Protein AF-A0A7S1R4B2-F1 (afdb_monomer)

InterPro domains:
  IPR011547 SLC26A/SulP transporter domain [PF00916] (1-279)
  IPR052706 Membrane-associated Transporter-like [PTHR43310] (1-296)

Organism: Alexandrium catenella (NCBI:txid2925)

Sequence (296 aa):
QLVMGAFRWSRFITMVPHPVMLGFVNGLAIVMIKAQMRQYRQNGDGAWVEQADIIGMTVTALFAMLAAVVWSRIPHASKFLPAPLASVVLTAVFAIVFERCGLKRRTLEDVAGAATFAGGRSTLPSWNFPPANVQWGDAHKLFKVLSISVRFAIVGILESLMTQSLIDQITGTQGSGRRECFGQGVGNILSSFFGLQGGCALIAQSLMNVGSGGRTRLSGVVMALTLGACVVVLSPVMSQIPVAALVGLITLIALNTFAWGSLELLLKVDLIDAVVVVLVTVVTVWKDLAIAVLTG

Solvent-accessible surface area (backbone atoms only — not comparable to full-atom values): 15384 Å² total; per-residue (Å²): 68,48,66,44,20,73,72,46,49,54,67,61,60,78,65,63,53,68,42,40,51,54,8,44,43,35,11,50,20,52,44,50,40,57,56,44,58,26,71,53,20,42,93,49,78,52,59,70,48,58,70,69,51,49,51,34,36,48,55,41,11,52,48,9,33,48,42,24,55,56,39,57,68,37,83,68,59,30,74,79,43,50,27,71,61,49,12,44,53,54,32,32,53,48,50,62,66,40,37,83,75,70,34,69,77,56,29,39,30,80,75,66,36,62,71,63,27,66,18,50,77,71,48,53,78,52,86,33,70,80,54,84,89,56,66,87,86,40,65,68,60,51,50,52,49,51,56,50,51,53,37,51,37,52,47,32,44,48,44,30,49,53,33,47,53,53,50,20,64,76,69,75,50,84,80,57,50,41,58,49,26,37,52,46,30,52,52,32,54,59,30,41,40,36,67,41,81,68,72,57,57,52,54,70,60,52,50,50,42,44,71,73,66,45,83,54,74,62,48,60,52,51,49,53,53,51,51,50,51,46,50,29,69,43,17,60,64,54,27,62,35,35,46,32,26,53,41,16,43,50,40,46,49,21,62,70,52,31,56,68,66,52,66,63,42,48,78,74,52,58,68,66,50,35,48,36,21,53,50,14,20,51,37,23,61,71,74,34,63,44,56,17,66,74,73,84

Radius of gyration: 20.89 Å; Cα contacts (8 Å, |Δi|>4): 344; chains: 1; bounding box: 50×56×56 Å

Secondary structure (DSSP, 8-state):
-HHHHHTTTHHHHTT--HHHHHHHHHHHHHHHHHHHHGGGBTTTTSSBPPHHHHHHHHHHHHHHHHHHHHHHT-TTHHHHS-HHHHHHHHHHHHHHHHHTTT----BHHHHH-GGGG--GGGGSPPP-SS-TTS-TT-HHHHHHHHHHHHHHHHHHHHHHHHHHHHHHHHHT----HHHHHHHHHHHHHHHHHTTPPP----HHHHHHHHHTT--STHHHHHHHHHHHHHHHHHHHHHTT-BHHHHHHHHHHHHHHHS-THHHHHTTTS-HHHHHHHHHHHHHHHHT-HHHHHHH-

Foldseek 3Di:
DLVCLVVVVLVVLVVQDPLLVLLLLQLVLVQLLVQLVLVQADVSPHHGDDPLQVVLLQVLLVQLLVQLVVQCPPVPSCVVPPSLRRSQVVSLVVQVVCVVVVSDFDFLCNVVNPQCLVFAPSVDQDFQPPPPPDPPVDPVVVVVVVVVVVLVLQVQLSQQSVLQVVLCVVVVHDDRSSVQSVVQVVQQVVCVRRPHHRHHDDNVVSCVCVVVVNDDPVSVVCVVVVVVVCCRHCSNVRRSGGSSSVSSSSNSVSVVSNPPVVVVVLVVDDVVSNCLSNQLSVCCNPPNSSVSSVVD

Structure (mmCIF, N/CA/C/O backbone):
data_AF-A0A7S1R4B2-F1
#
_entry.id   AF-A0A7S1R4B2-F1
#
loop_
_atom_site.group_PDB
_atom_site.id
_atom_site.type_symbol
_atom_site.label_atom_id
_atom_site.label_alt_id
_atom_site.label_comp_id
_atom_site.label_asym_id
_atom_site.label_entity_id
_atom_site.label_seq_id
_atom_site.pdbx_PDB_ins_code
_atom_site.Cartn_x
_atom_site.Cartn_y
_atom_site.Cartn_z
_atom_site.occupancy
_atom_site.B_iso_or_equiv
_atom_site.auth_seq_id
_atom_site.auth_comp_id
_atom_site.auth_asym_id
_atom_site.auth_atom_id
_atom_site.pdbx_PDB_model_num
ATOM 1 N N . GLN A 1 1 ? -15.403 -11.397 5.550 1.00 91.56 1 GLN A N 1
ATOM 2 C CA . GLN A 1 1 ? -15.823 -9.992 5.754 1.00 91.56 1 GLN A CA 1
ATOM 3 C C . GLN A 1 1 ? -17.335 -9.851 5.925 1.00 91.56 1 GLN A C 1
ATOM 5 O O . GLN A 1 1 ? -17.748 -9.505 7.022 1.00 91.56 1 GLN A O 1
ATOM 10 N N . LEU A 1 2 ? -18.168 -10.208 4.934 1.00 93.69 2 LEU A N 1
ATOM 11 C CA . LEU A 1 2 ? -19.642 -10.163 5.068 1.00 93.69 2 LEU A CA 1
ATOM 12 C C . LEU A 1 2 ? -20.164 -10.930 6.292 1.00 93.69 2 LEU A C 1
ATOM 14 O O . LEU A 1 2 ? -20.930 -10.392 7.084 1.00 93.69 2 LEU A O 1
ATOM 18 N N . VAL A 1 3 ? -19.681 -12.161 6.481 1.00 92.19 3 VAL A N 1
ATOM 19 C CA . VAL A 1 3 ? -20.018 -13.012 7.633 1.00 92.19 3 VAL A CA 1
ATOM 20 C C . VAL A 1 3 ? -19.658 -12.324 8.956 1.00 92.19 3 VAL A C 1
ATOM 22 O O . VAL A 1 3 ? -20.493 -12.207 9.845 1.00 92.19 3 VAL A O 1
ATOM 25 N N . MET A 1 4 ? -18.446 -11.773 9.062 1.00 88.25 4 MET A N 1
ATOM 26 C CA . MET A 1 4 ? -17.989 -11.030 10.248 1.00 88.25 4 MET A CA 1
ATOM 27 C C . MET A 1 4 ? -18.856 -9.783 10.503 1.00 88.25 4 MET A C 1
ATOM 29 O O . MET A 1 4 ? -19.204 -9.488 11.645 1.00 88.25 4 MET A O 1
ATOM 33 N N . GLY A 1 5 ? -19.278 -9.087 9.442 1.00 88.56 5 GLY A N 1
ATOM 34 C CA . GLY A 1 5 ? -20.249 -7.996 9.527 1.00 88.56 5 GLY A CA 1
ATOM 35 C C . GLY A 1 5 ? -21.612 -8.462 10.047 1.00 88.56 5 GLY A C 1
ATOM 36 O O . GLY A 1 5 ? -22.180 -7.831 10.939 1.00 88.56 5 GLY A O 1
ATOM 37 N N . ALA A 1 6 ? -22.127 -9.588 9.547 1.00 90.44 6 ALA A N 1
ATOM 38 C CA . ALA A 1 6 ? -23.396 -10.167 9.989 1.00 90.44 6 ALA A CA 1
ATOM 39 C C . ALA A 1 6 ? -23.375 -10.519 11.487 1.00 90.44 6 ALA A C 1
ATOM 41 O O . ALA A 1 6 ? -24.290 -10.132 12.216 1.00 90.44 6 ALA A O 1
ATOM 42 N N . PHE A 1 7 ? -22.284 -11.127 11.963 1.00 89.19 7 PHE A N 1
ATOM 43 C CA . PHE A 1 7 ? -22.068 -11.461 13.377 1.00 89.19 7 PHE A CA 1
ATOM 44 C C . PHE A 1 7 ? -21.649 -10.275 14.260 1.00 89.19 7 PHE A C 1
ATOM 46 O O . PHE A 1 7 ? -21.424 -10.448 15.454 1.00 89.19 7 PHE A O 1
ATOM 53 N N . ARG A 1 8 ? -21.567 -9.054 13.711 1.00 84.50 8 ARG A N 1
ATOM 54 C CA . ARG A 1 8 ? -21.164 -7.835 14.440 1.00 84.50 8 ARG A CA 1
ATOM 55 C C . ARG A 1 8 ? -19.787 -7.955 15.106 1.00 84.50 8 ARG A C 1
ATOM 57 O O . ARG A 1 8 ? -19.556 -7.367 16.163 1.00 84.50 8 ARG A O 1
ATOM 64 N N . TRP A 1 9 ? -18.853 -8.648 14.453 1.00 80.94 9 TRP A N 1
ATOM 65 C CA . TRP A 1 9 ? -17.478 -8.792 14.943 1.00 80.94 9 TRP A CA 1
ATOM 66 C C . TRP A 1 9 ? -16.725 -7.466 15.085 1.00 80.94 9 TRP A C 1
ATOM 68 O O . TRP A 1 9 ? -15.743 -7.393 15.817 1.00 80.94 9 TRP A O 1
ATOM 78 N N . SER A 1 10 ? -17.229 -6.390 14.474 1.00 75.69 10 SER A N 1
ATOM 79 C CA . SER A 1 10 ? -16.668 -5.046 14.615 1.00 75.69 10 SER A CA 1
ATOM 80 C C . SER A 1 10 ? -16.577 -4.546 16.063 1.00 75.69 10 SER A C 1
ATOM 82 O O . SER A 1 10 ? -15.810 -3.631 16.326 1.00 75.69 10 SER A O 1
ATOM 84 N N . ARG A 1 11 ? -17.345 -5.122 17.003 1.00 73.69 11 ARG A N 1
ATOM 85 C CA . ARG A 1 11 ? -17.290 -4.773 18.436 1.00 73.69 11 ARG A CA 1
ATOM 86 C C . ARG A 1 11 ? -16.071 -5.333 19.172 1.00 73.69 11 ARG A C 1
ATOM 88 O O . ARG A 1 11 ? -15.690 -4.781 20.194 1.00 73.69 11 ARG A O 1
ATOM 95 N N . PHE A 1 12 ? -15.486 -6.428 18.691 1.00 70.62 12 PHE A N 1
ATOM 96 C CA . PHE A 1 12 ? -14.312 -7.035 19.332 1.00 70.62 12 PHE A CA 1
ATOM 97 C C . PHE A 1 12 ? -13.022 -6.329 18.918 1.00 70.62 12 PHE A C 1
ATOM 99 O O . PHE A 1 12 ? -12.070 -6.256 19.679 1.00 70.62 12 PHE A O 1
ATOM 106 N N . ILE A 1 13 ? -13.014 -5.739 17.726 1.00 66.50 13 ILE A N 1
ATOM 107 C CA . ILE A 1 13 ? -11.846 -5.053 17.171 1.00 66.50 13 ILE A CA 1
ATOM 108 C C . ILE A 1 13 ? -11.555 -3.731 17.892 1.00 66.50 13 ILE A C 1
ATOM 110 O O . ILE A 1 13 ? -10.403 -3.335 18.016 1.00 66.50 13 ILE A O 1
ATOM 114 N N . THR A 1 14 ? -12.571 -3.080 18.460 1.00 64.44 14 THR A N 1
ATOM 115 C CA . THR A 1 14 ? -12.367 -1.910 19.327 1.00 64.44 14 THR A CA 1
ATOM 116 C C . THR A 1 14 ? -11.695 -2.250 20.662 1.00 64.44 14 THR A C 1
ATOM 118 O O . THR A 1 14 ? -11.399 -1.337 21.422 1.00 64.44 14 THR A O 1
ATOM 121 N N . MET A 1 15 ? -11.467 -3.535 20.966 1.00 72.38 15 MET A N 1
ATOM 122 C CA . MET A 1 15 ? -10.796 -3.992 22.189 1.00 72.38 15 MET A CA 1
ATOM 123 C C . MET A 1 15 ? -9.300 -4.274 21.988 1.00 72.38 15 MET A C 1
ATOM 125 O O . MET A 1 15 ? -8.654 -4.709 22.935 1.00 72.38 15 MET A O 1
ATOM 129 N N . VAL A 1 16 ? -8.742 -4.058 20.787 1.00 81.75 16 VAL A N 1
ATOM 130 C CA . VAL A 1 16 ? -7.314 -4.313 20.539 1.00 81.75 16 VAL A CA 1
ATOM 131 C C . VAL A 1 16 ? -6.467 -3.327 21.358 1.00 81.75 16 VAL A C 1
ATOM 133 O O . VAL A 1 16 ? -6.608 -2.113 21.169 1.00 81.75 16 VAL A O 1
ATOM 136 N N . PRO A 1 17 ? -5.591 -3.810 22.260 1.00 86.88 17 PRO A N 1
ATOM 137 C CA . PRO A 1 17 ? -4.770 -2.942 23.092 1.00 86.88 17 PRO A CA 1
ATOM 138 C C . PRO A 1 17 ? -3.825 -2.067 22.264 1.00 86.88 17 PRO A C 1
ATOM 140 O O . PRO A 1 17 ? -3.272 -2.491 21.247 1.00 86.88 17 PRO A O 1
ATOM 143 N N . HIS A 1 18 ? -3.564 -0.850 22.742 1.00 86.56 18 HIS A N 1
ATOM 144 C CA . HIS A 1 18 ? -2.617 0.065 22.100 1.00 86.56 18 HIS A CA 1
ATOM 145 C C . HIS A 1 18 ? -1.199 -0.531 21.912 1.00 86.56 18 HIS A C 1
ATOM 147 O O . HIS A 1 18 ? -0.633 -0.345 20.832 1.00 86.56 18 HIS A O 1
ATOM 153 N N . PRO A 1 19 ? -0.630 -1.303 22.867 1.00 90.00 19 PRO A N 1
ATOM 154 C CA . PRO A 1 19 ? 0.648 -1.998 22.668 1.00 90.00 19 PRO A CA 1
ATOM 155 C C . PRO A 1 19 ? 0.656 -2.947 21.458 1.00 90.00 19 PRO A C 1
ATOM 157 O O . PRO A 1 19 ? 1.605 -2.944 20.672 1.00 90.00 19 PRO A O 1
ATOM 160 N N . VAL A 1 20 ? -0.427 -3.705 21.250 1.00 89.75 20 VAL A N 1
ATOM 161 C CA . VAL A 1 20 ? -0.576 -4.598 20.087 1.00 89.75 20 VAL A CA 1
ATOM 162 C C . VAL A 1 20 ? -0.577 -3.783 18.800 1.00 89.75 20 VAL A C 1
ATOM 164 O O . VAL A 1 20 ? 0.094 -4.147 17.833 1.00 89.75 20 VAL A O 1
ATOM 167 N N . M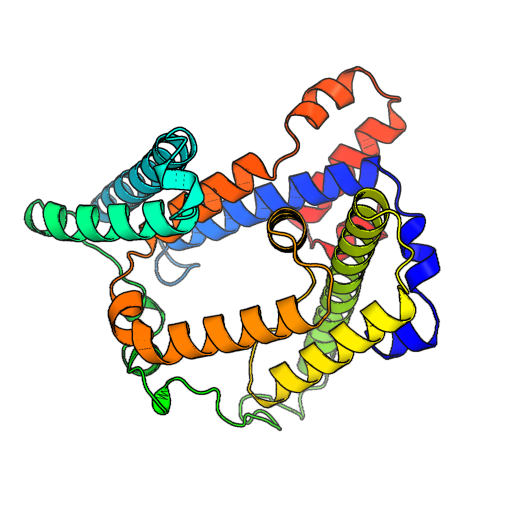ET A 1 21 ? -1.255 -2.633 18.800 1.00 87.25 21 MET A N 1
ATOM 168 C CA . MET A 1 21 ? -1.291 -1.765 17.628 1.00 87.25 21 MET A CA 1
ATOM 169 C C . MET A 1 21 ? 0.072 -1.184 17.262 1.00 87.25 21 MET A C 1
ATOM 171 O O . MET A 1 21 ? 0.435 -1.172 16.086 1.00 87.25 21 MET A O 1
ATOM 175 N N . LEU A 1 22 ? 0.847 -0.741 18.254 1.00 89.94 22 LEU A N 1
ATOM 176 C CA . LEU A 1 22 ? 2.207 -0.250 18.029 1.00 89.94 22 LEU A CA 1
ATOM 177 C C . LEU A 1 22 ? 3.110 -1.345 17.450 1.00 89.94 22 LEU A C 1
ATOM 179 O O . LEU A 1 22 ? 3.813 -1.108 16.466 1.00 89.94 22 LEU A O 1
ATOM 183 N N . GLY A 1 23 ? 3.059 -2.553 18.020 1.00 91.62 23 GLY A N 1
ATOM 184 C CA . GLY A 1 23 ? 3.827 -3.690 17.514 1.00 91.62 23 GLY A CA 1
ATOM 185 C C . GLY A 1 23 ? 3.432 -4.083 16.086 1.00 91.62 23 GLY A C 1
ATOM 186 O O . GLY A 1 23 ? 4.296 -4.347 15.249 1.00 91.62 23 GLY A O 1
ATOM 187 N N . PHE A 1 24 ? 2.133 -4.052 15.778 1.00 89.12 24 PHE A N 1
ATOM 188 C CA . PHE A 1 24 ? 1.591 -4.318 14.445 1.00 89.12 24 PHE A CA 1
ATOM 189 C C . PHE A 1 24 ? 2.116 -3.326 13.401 1.00 89.12 24 PHE A C 1
ATOM 191 O O . PHE A 1 24 ? 2.636 -3.742 12.366 1.00 89.12 24 PHE A O 1
ATOM 198 N N . VAL A 1 25 ? 2.026 -2.020 13.674 1.00 89.56 25 VAL A N 1
ATOM 199 C CA . VAL A 1 25 ? 2.458 -0.971 12.734 1.00 89.56 25 VAL A CA 1
ATOM 200 C C . VAL A 1 25 ? 3.972 -1.039 12.494 1.00 89.56 25 VAL A C 1
ATOM 202 O O . VAL A 1 25 ? 4.422 -0.957 11.349 1.00 89.56 25 VAL A O 1
ATOM 205 N N . ASN A 1 26 ? 4.761 -1.271 13.547 1.00 93.81 26 ASN A N 1
ATOM 206 C CA . ASN A 1 26 ? 6.210 -1.454 13.433 1.00 93.81 26 ASN A CA 1
ATOM 207 C C . ASN A 1 26 ? 6.574 -2.702 12.624 1.00 93.81 26 ASN A C 1
ATOM 209 O O . ASN A 1 26 ? 7.425 -2.645 11.734 1.00 93.81 26 ASN A O 1
ATOM 213 N N . GLY A 1 27 ? 5.909 -3.827 12.897 1.00 93.25 27 GLY A N 1
ATOM 214 C CA . GLY A 1 27 ? 6.090 -5.061 12.143 1.00 93.25 27 GLY A CA 1
ATOM 215 C C . GLY A 1 27 ? 5.749 -4.883 10.662 1.00 93.25 27 GLY A C 1
ATOM 216 O O . GLY A 1 27 ? 6.525 -5.299 9.799 1.00 93.25 27 GLY A O 1
ATOM 217 N N . LEU A 1 28 ? 4.637 -4.206 10.359 1.00 90.69 28 LEU A N 1
ATOM 218 C CA . LEU A 1 28 ? 4.209 -3.886 8.997 1.00 90.69 28 LEU A CA 1
ATOM 219 C C . LEU A 1 28 ? 5.249 -3.029 8.265 1.00 90.69 28 LEU A C 1
ATOM 221 O O . LEU A 1 28 ? 5.631 -3.368 7.145 1.00 90.69 28 LEU A O 1
ATOM 225 N N . ALA A 1 29 ? 5.777 -1.985 8.908 1.00 92.75 29 ALA A N 1
ATOM 226 C CA . ALA A 1 29 ? 6.838 -1.154 8.341 1.00 92.75 29 ALA A CA 1
ATOM 227 C C . ALA A 1 29 ? 8.098 -1.975 7.996 1.00 92.75 29 ALA A C 1
ATOM 229 O O . ALA A 1 29 ? 8.642 -1.855 6.896 1.00 92.75 29 ALA A O 1
ATOM 230 N N . ILE A 1 30 ? 8.530 -2.877 8.885 1.00 94.81 30 ILE A N 1
ATOM 231 C CA . ILE A 1 30 ? 9.683 -3.757 8.633 1.00 94.81 30 ILE A CA 1
ATOM 232 C C . ILE A 1 30 ? 9.403 -4.711 7.462 1.00 94.81 30 ILE A C 1
ATOM 234 O O . ILE A 1 30 ? 10.255 -4.890 6.587 1.00 94.81 30 ILE A O 1
ATOM 238 N N . VAL A 1 31 ? 8.210 -5.312 7.407 1.00 92.56 31 VAL A N 1
ATOM 239 C CA . VAL A 1 31 ? 7.806 -6.204 6.307 1.00 92.56 31 VAL A CA 1
ATOM 240 C C . VAL A 1 31 ? 7.769 -5.456 4.973 1.00 92.56 31 VAL A C 1
ATOM 242 O O . VAL A 1 31 ? 8.230 -5.998 3.968 1.00 92.56 31 VAL A O 1
ATOM 245 N N . MET A 1 32 ? 7.301 -4.205 4.951 1.00 92.12 32 MET A N 1
ATOM 246 C CA . MET A 1 32 ? 7.315 -3.364 3.751 1.00 92.12 32 MET A CA 1
ATOM 247 C C . MET A 1 32 ? 8.739 -3.125 3.239 1.00 92.12 32 MET A C 1
ATOM 249 O O . MET A 1 32 ? 8.987 -3.315 2.047 1.00 92.12 32 MET A O 1
ATOM 253 N N . ILE A 1 33 ? 9.683 -2.777 4.122 1.00 94.38 33 ILE A N 1
ATOM 254 C CA . ILE A 1 33 ? 11.099 -2.588 3.758 1.00 94.38 33 ILE A CA 1
ATOM 255 C C . ILE A 1 33 ? 11.697 -3.906 3.250 1.00 94.38 33 ILE A C 1
ATOM 257 O O . ILE A 1 33 ? 12.318 -3.942 2.188 1.00 94.38 33 ILE A O 1
ATOM 261 N N . LYS A 1 34 ? 11.450 -5.022 3.947 1.00 92.50 34 LYS A N 1
ATOM 262 C CA . LYS A 1 34 ? 11.900 -6.357 3.519 1.00 92.50 34 LYS A CA 1
ATOM 263 C C . LYS A 1 34 ? 11.347 -6.733 2.140 1.00 92.50 34 LYS A C 1
ATOM 265 O O . LYS A 1 34 ? 12.062 -7.330 1.337 1.00 92.50 34 LYS A O 1
ATOM 270 N N . ALA A 1 35 ? 10.099 -6.372 1.843 1.00 91.06 35 ALA A N 1
ATOM 271 C CA . ALA A 1 35 ? 9.499 -6.586 0.531 1.00 91.06 35 ALA A CA 1
ATOM 272 C C . ALA A 1 35 ? 10.186 -5.750 -0.561 1.00 91.06 35 ALA A C 1
ATOM 274 O O . ALA A 1 35 ? 10.373 -6.254 -1.668 1.00 91.06 35 ALA A O 1
ATOM 275 N N . GLN A 1 36 ? 10.634 -4.527 -0.251 1.00 93.75 36 GLN A N 1
ATOM 276 C CA . GLN A 1 36 ? 11.403 -3.713 -1.197 1.00 93.75 36 GLN A CA 1
ATOM 277 C C . GLN A 1 36 ? 12.771 -4.327 -1.515 1.00 93.75 36 GLN A C 1
ATOM 279 O O . GLN A 1 36 ? 13.201 -4.299 -2.666 1.00 93.75 36 GLN A O 1
ATOM 284 N N . MET A 1 37 ? 13.422 -4.976 -0.544 1.00 89.94 37 MET A N 1
ATOM 285 C CA . MET A 1 37 ? 14.708 -5.652 -0.770 1.00 89.94 37 MET A CA 1
ATOM 286 C C . MET A 1 37 ? 14.629 -6.775 -1.817 1.00 89.94 37 MET A C 1
ATOM 288 O O . MET A 1 37 ? 15.618 -7.044 -2.496 1.00 89.94 37 MET A O 1
ATOM 292 N N . ARG A 1 38 ? 13.457 -7.401 -2.010 1.00 89.81 38 ARG A N 1
ATOM 293 C CA . ARG A 1 38 ? 13.252 -8.412 -3.067 1.00 89.81 38 ARG A CA 1
ATOM 294 C C . ARG A 1 38 ? 13.381 -7.828 -4.475 1.00 89.81 38 ARG A C 1
ATOM 296 O O . ARG A 1 38 ? 13.731 -8.555 -5.395 1.00 89.81 38 ARG A O 1
ATOM 303 N N . GLN A 1 39 ? 13.172 -6.523 -4.655 1.00 87.94 39 GLN A N 1
ATOM 304 C CA . GLN A 1 39 ? 13.322 -5.876 -5.965 1.00 87.94 39 GLN A CA 1
ATOM 305 C C . GLN A 1 39 ? 14.780 -5.826 -6.445 1.00 87.94 39 GLN A C 1
ATOM 307 O O . GLN A 1 39 ? 15.020 -5.766 -7.648 1.00 87.94 39 GLN A O 1
ATOM 312 N N . TYR A 1 40 ? 15.745 -5.929 -5.525 1.00 86.75 40 TYR A N 1
ATOM 313 C CA . TYR A 1 40 ? 17.180 -6.043 -5.824 1.00 86.75 40 TYR A CA 1
ATOM 314 C C . TYR A 1 40 ? 17.625 -7.475 -6.153 1.00 86.75 40 TYR A C 1
ATOM 316 O O . TYR A 1 40 ? 18.819 -7.737 -6.322 1.00 86.75 40 TYR A O 1
ATOM 324 N N . ARG A 1 41 ? 16.683 -8.419 -6.232 1.00 85.50 41 ARG A N 1
ATOM 325 C CA . ARG A 1 41 ? 16.932 -9.799 -6.646 1.00 85.50 41 ARG A CA 1
ATOM 326 C C . ARG A 1 41 ? 16.336 -10.063 -8.019 1.00 85.50 41 ARG A C 1
ATOM 328 O O . ARG A 1 41 ? 15.265 -9.561 -8.375 1.00 85.50 41 ARG A O 1
ATOM 335 N N . GLN A 1 42 ? 17.018 -10.906 -8.779 1.00 78.50 42 GLN A N 1
ATOM 336 C CA . GLN A 1 42 ? 16.518 -11.431 -10.040 1.00 78.50 42 GLN A CA 1
ATOM 337 C C . GLN A 1 42 ? 15.221 -12.203 -9.770 1.00 78.50 42 GLN A C 1
ATOM 339 O O . GLN A 1 42 ? 15.173 -13.056 -8.886 1.00 78.50 42 GLN A O 1
ATOM 344 N N . ASN A 1 43 ? 14.146 -11.881 -10.494 1.00 73.00 43 ASN A N 1
ATOM 345 C CA . ASN A 1 43 ? 12.826 -12.510 -10.334 1.00 73.00 43 ASN A CA 1
ATOM 346 C C . ASN A 1 43 ? 12.272 -12.505 -8.887 1.00 73.00 43 ASN A C 1
ATOM 348 O O . ASN A 1 43 ? 11.478 -13.367 -8.521 1.00 73.00 43 ASN A O 1
ATOM 352 N N . GLY A 1 44 ? 12.691 -11.553 -8.045 1.00 70.62 44 GLY A N 1
ATOM 353 C CA . GLY A 1 44 ? 12.203 -11.379 -6.671 1.00 70.62 44 GLY A CA 1
ATOM 354 C C . GLY A 1 44 ? 12.852 -12.290 -5.619 1.00 70.62 44 GLY A C 1
ATOM 355 O O . GLY A 1 44 ? 13.166 -11.816 -4.528 1.00 70.62 44 GLY A O 1
ATOM 356 N N . ASP A 1 45 ? 13.090 -13.566 -5.939 1.00 76.50 45 ASP A N 1
ATOM 357 C CA . ASP A 1 45 ? 13.666 -14.557 -5.006 1.00 76.50 45 ASP A CA 1
ATOM 358 C C . ASP A 1 45 ? 14.977 -15.197 -5.488 1.00 76.50 45 ASP A C 1
ATOM 360 O O . ASP A 1 45 ? 15.573 -15.991 -4.761 1.00 76.50 45 ASP A O 1
ATOM 364 N N . GLY A 1 46 ? 15.442 -14.852 -6.690 1.00 78.50 46 GLY A N 1
ATOM 365 C CA . GLY A 1 46 ? 16.679 -15.368 -7.270 1.00 78.50 46 GLY A CA 1
ATOM 366 C C . GLY A 1 46 ? 17.947 -14.727 -6.704 1.00 78.50 46 GLY A C 1
ATOM 367 O O . GLY A 1 46 ? 17.953 -14.114 -5.631 1.00 78.50 46 GLY A O 1
ATOM 368 N N . ALA A 1 47 ? 19.045 -14.876 -7.448 1.00 84.06 47 ALA A N 1
ATOM 369 C CA . ALA A 1 47 ? 20.319 -14.251 -7.117 1.00 84.06 47 ALA A CA 1
ATOM 370 C C . ALA A 1 47 ? 20.191 -12.721 -7.060 1.00 84.06 47 ALA A C 1
ATOM 372 O O . ALA A 1 47 ? 19.290 -12.125 -7.656 1.00 84.06 47 ALA A O 1
ATOM 373 N N . TRP A 1 48 ? 21.104 -12.076 -6.339 1.00 84.19 48 TRP A N 1
ATOM 374 C CA . TRP A 1 48 ? 21.234 -10.624 -6.393 1.00 84.19 48 TRP A CA 1
ATOM 375 C C . TRP A 1 48 ? 21.478 -10.176 -7.837 1.00 84.19 48 TRP A C 1
ATOM 377 O O . TRP A 1 48 ? 22.153 -10.867 -8.603 1.00 84.19 48 TRP A O 1
ATOM 387 N N . VAL A 1 49 ? 20.884 -9.046 -8.220 1.00 84.25 49 VAL A N 1
ATOM 388 C CA . VAL A 1 49 ? 21.178 -8.430 -9.521 1.00 84.25 49 VAL A CA 1
ATOM 389 C C . VAL A 1 49 ? 22.657 -8.010 -9.541 1.00 84.25 49 VAL A C 1
ATOM 391 O O . VAL A 1 49 ? 23.303 -7.928 -8.495 1.00 84.25 49 VAL A O 1
ATOM 394 N N . GLU A 1 50 ? 23.225 -7.797 -10.726 1.00 85.25 50 GLU A N 1
ATOM 395 C CA . GLU A 1 50 ? 24.611 -7.354 -10.872 1.00 85.25 50 GLU A CA 1
ATOM 396 C C . GLU A 1 50 ? 24.910 -6.114 -10.014 1.00 85.25 50 GLU A C 1
ATOM 398 O O . GLU A 1 50 ? 24.066 -5.238 -9.817 1.00 85.25 50 GLU A O 1
ATOM 403 N N . GLN A 1 51 ? 26.140 -6.025 -9.504 1.00 84.19 51 GLN A N 1
ATOM 404 C CA . GLN A 1 51 ? 26.539 -4.973 -8.567 1.00 84.19 51 GLN A CA 1
ATOM 405 C C . GLN A 1 51 ? 26.309 -3.558 -9.126 1.00 84.19 51 GLN A C 1
ATOM 407 O O . GLN A 1 51 ? 25.895 -2.668 -8.384 1.00 84.19 51 GLN A O 1
ATOM 412 N N . ALA A 1 52 ? 26.538 -3.354 -10.427 1.00 82.06 52 ALA A N 1
ATOM 413 C CA . ALA A 1 52 ? 26.302 -2.074 -11.093 1.00 82.06 52 ALA A CA 1
ATOM 414 C C . ALA A 1 52 ? 24.818 -1.662 -11.059 1.00 82.06 52 ALA A C 1
ATOM 416 O O . ALA A 1 52 ? 24.499 -0.513 -10.745 1.00 82.06 52 ALA A O 1
ATOM 417 N N . ASP A 1 53 ? 23.910 -2.611 -11.291 1.00 83.50 53 ASP A N 1
ATOM 418 C CA . ASP A 1 53 ? 22.466 -2.372 -11.260 1.00 83.50 53 ASP A CA 1
ATOM 419 C C . ASP A 1 53 ? 21.973 -2.126 -9.830 1.00 83.50 53 ASP A C 1
ATOM 421 O O . ASP A 1 53 ? 21.140 -1.249 -9.609 1.00 83.50 53 ASP A O 1
ATOM 425 N N . ILE A 1 54 ? 22.528 -2.831 -8.834 1.00 86.75 54 ILE A N 1
ATOM 426 C CA . ILE A 1 54 ? 22.226 -2.567 -7.418 1.00 86.75 54 ILE A CA 1
ATOM 427 C C . ILE A 1 54 ? 22.586 -1.127 -7.060 1.00 86.75 54 ILE A C 1
ATOM 429 O O . ILE A 1 54 ? 21.775 -0.430 -6.445 1.00 86.75 54 ILE A O 1
ATOM 433 N N . ILE A 1 55 ? 23.778 -0.665 -7.450 1.00 87.44 55 ILE A N 1
ATOM 434 C CA . ILE A 1 55 ? 24.213 0.713 -7.196 1.00 87.44 55 ILE A CA 1
ATOM 435 C C . ILE A 1 55 ? 23.251 1.689 -7.875 1.00 87.44 55 ILE A C 1
ATOM 437 O O . ILE A 1 55 ? 22.757 2.606 -7.219 1.00 87.44 55 ILE A O 1
ATOM 441 N N . GLY A 1 56 ? 22.916 1.469 -9.149 1.00 87.06 56 GLY A N 1
ATOM 442 C CA . GLY A 1 56 ? 22.032 2.375 -9.876 1.00 87.06 56 GLY A CA 1
ATOM 443 C C . GLY A 1 56 ? 20.608 2.430 -9.325 1.00 87.06 56 GLY A C 1
ATOM 444 O O . GLY A 1 56 ? 20.044 3.517 -9.157 1.00 87.06 56 GLY A O 1
ATOM 445 N N . MET A 1 57 ? 20.049 1.280 -8.950 1.00 88.62 57 MET A N 1
ATOM 446 C CA . MET A 1 57 ? 18.754 1.199 -8.277 1.00 88.62 57 MET A CA 1
ATOM 447 C C . MET A 1 57 ? 18.788 1.887 -6.911 1.00 88.62 57 MET A C 1
ATOM 449 O O . MET A 1 57 ? 17.863 2.628 -6.586 1.00 88.62 57 MET A O 1
ATOM 453 N N . THR A 1 58 ? 19.864 1.711 -6.141 1.00 91.00 58 THR A N 1
ATOM 454 C CA . THR A 1 58 ? 20.008 2.331 -4.816 1.00 91.00 58 THR A CA 1
ATOM 455 C C . THR A 1 58 ? 20.108 3.850 -4.925 1.00 91.00 58 THR A C 1
ATOM 457 O O . THR A 1 58 ? 19.401 4.558 -4.214 1.00 91.00 58 THR A O 1
ATOM 460 N N . VAL A 1 59 ? 20.919 4.370 -5.852 1.00 91.62 59 VAL A N 1
ATOM 461 C CA . VAL A 1 59 ? 21.035 5.817 -6.108 1.00 91.62 59 VAL A CA 1
ATOM 462 C C . VAL A 1 59 ? 19.687 6.401 -6.525 1.00 91.62 59 VAL A C 1
ATOM 464 O O . VAL A 1 59 ? 19.260 7.419 -5.984 1.00 91.62 59 VAL A O 1
ATOM 467 N N . THR A 1 60 ? 18.979 5.727 -7.433 1.00 91.62 60 THR A N 1
ATOM 468 C CA . THR A 1 60 ? 17.654 6.162 -7.899 1.00 91.62 60 THR A CA 1
ATOM 469 C C . THR A 1 60 ? 16.617 6.127 -6.771 1.00 91.62 60 THR A C 1
ATOM 471 O O . THR A 1 60 ? 15.812 7.049 -6.640 1.00 91.62 60 THR A O 1
ATOM 474 N N . ALA A 1 61 ? 16.650 5.105 -5.912 1.00 93.75 61 ALA A N 1
ATOM 475 C CA . ALA A 1 61 ? 15.773 4.998 -4.750 1.00 93.75 61 ALA A CA 1
ATOM 476 C C . ALA A 1 61 ? 16.055 6.102 -3.717 1.00 93.75 61 ALA A C 1
ATOM 478 O O . ALA A 1 61 ? 15.122 6.746 -3.239 1.00 93.75 61 ALA A O 1
ATOM 479 N N . LEU A 1 62 ? 17.327 6.376 -3.412 1.00 94.81 62 LEU A N 1
ATOM 480 C CA . LEU A 1 62 ? 17.722 7.472 -2.522 1.00 94.81 62 LEU A CA 1
ATOM 481 C C . LEU A 1 62 ? 17.319 8.834 -3.092 1.00 94.81 62 LEU A C 1
ATOM 483 O O . LEU A 1 62 ? 16.832 9.686 -2.349 1.00 94.81 62 LEU A O 1
ATOM 487 N N . PHE A 1 63 ? 17.453 9.026 -4.407 1.00 94.75 63 PHE A N 1
ATOM 488 C CA . PHE A 1 63 ? 16.963 10.225 -5.077 1.00 94.75 63 PHE A CA 1
ATOM 489 C C . PHE A 1 63 ? 15.444 10.368 -4.929 1.00 94.75 63 PHE A C 1
ATOM 491 O O . PHE A 1 63 ? 14.976 11.448 -4.579 1.00 94.75 63 PHE A O 1
ATOM 498 N N . ALA A 1 64 ? 14.671 9.288 -5.092 1.00 94.75 64 ALA A N 1
ATOM 499 C CA . ALA A 1 64 ? 13.223 9.316 -4.875 1.00 94.75 64 ALA A CA 1
ATOM 500 C C . ALA A 1 64 ? 12.855 9.717 -3.440 1.00 94.75 64 ALA A C 1
ATOM 502 O O . ALA A 1 64 ? 11.970 10.556 -3.234 1.00 94.75 64 ALA A O 1
ATOM 503 N N . MET A 1 65 ? 13.562 9.170 -2.447 1.00 95.50 65 MET A N 1
ATOM 504 C CA . MET A 1 65 ? 13.383 9.539 -1.041 1.00 95.50 65 MET A CA 1
ATOM 505 C C . MET A 1 65 ? 13.694 11.020 -0.811 1.00 95.50 65 MET A C 1
ATOM 507 O O . MET A 1 65 ? 12.888 11.737 -0.217 1.00 95.50 65 MET A O 1
ATOM 511 N N . LEU A 1 66 ? 14.834 11.493 -1.319 1.00 95.25 66 LEU A N 1
ATOM 512 C CA . LEU A 1 66 ? 15.247 12.888 -1.207 1.00 95.25 66 LEU A CA 1
ATOM 513 C C . LEU A 1 66 ? 14.230 13.819 -1.874 1.00 95.25 66 LEU A C 1
ATOM 515 O O . LEU A 1 66 ? 13.802 14.790 -1.257 1.00 95.25 66 LEU A O 1
ATOM 519 N N . ALA A 1 67 ? 13.801 13.501 -3.096 1.00 94.06 67 ALA A N 1
ATOM 520 C CA . ALA A 1 67 ? 12.816 14.273 -3.840 1.00 94.06 67 ALA A CA 1
ATOM 521 C C . ALA A 1 67 ? 11.488 14.368 -3.078 1.00 94.06 67 ALA A C 1
ATOM 523 O O . ALA A 1 67 ? 10.929 15.456 -2.965 1.00 94.06 67 ALA A O 1
ATOM 524 N N . ALA A 1 68 ? 11.013 13.265 -2.487 1.00 92.69 68 ALA A N 1
ATOM 525 C CA . ALA A 1 68 ? 9.800 13.267 -1.670 1.00 92.69 68 ALA A CA 1
ATOM 526 C C . ALA A 1 68 ? 9.943 14.163 -0.428 1.00 92.69 68 ALA A C 1
ATOM 528 O O . ALA A 1 68 ? 9.061 14.977 -0.146 1.00 92.69 68 ALA A O 1
ATOM 529 N N . VAL A 1 69 ? 11.064 14.059 0.296 1.00 92.50 69 VAL A N 1
ATOM 530 C CA . VAL A 1 69 ? 11.321 14.870 1.496 1.00 92.50 69 VAL A CA 1
ATOM 531 C C . VAL A 1 69 ? 11.447 16.348 1.138 1.00 92.50 69 VAL A C 1
ATOM 533 O O . VAL A 1 69 ? 10.774 17.178 1.746 1.00 92.50 69 VAL A O 1
ATOM 536 N N . VAL A 1 70 ? 12.259 16.696 0.139 1.00 92.75 70 VAL A N 1
ATOM 537 C CA . VAL A 1 70 ? 12.461 18.088 -0.286 1.00 92.75 70 VAL A CA 1
ATOM 538 C C . VAL A 1 70 ? 11.147 18.691 -0.771 1.00 92.75 70 VAL A C 1
ATOM 540 O O . VAL A 1 70 ? 10.772 19.764 -0.304 1.00 92.75 70 VAL A O 1
ATOM 543 N N . TRP A 1 71 ? 10.403 17.981 -1.625 1.00 91.62 71 TRP A N 1
ATOM 544 C CA . TRP A 1 71 ? 9.125 18.469 -2.145 1.00 91.62 71 TRP A CA 1
ATOM 545 C C . TRP A 1 71 ? 8.095 18.702 -1.040 1.00 91.62 71 TRP A C 1
ATOM 547 O O . TRP A 1 71 ? 7.385 19.706 -1.060 1.00 91.62 71 TRP A O 1
ATOM 557 N N . SER A 1 72 ? 8.042 17.822 -0.033 1.00 87.44 72 SER A N 1
ATOM 558 C CA . SER A 1 72 ? 7.123 17.977 1.102 1.00 87.44 72 SER A CA 1
ATOM 559 C C . SER A 1 72 ? 7.355 19.268 1.897 1.00 87.44 72 SER A C 1
ATOM 561 O O . SER A 1 72 ? 6.412 19.811 2.471 1.00 87.44 72 SER A O 1
ATOM 563 N N . ARG A 1 73 ? 8.586 19.802 1.882 1.00 89.00 73 ARG A N 1
ATOM 564 C CA . ARG A 1 73 ? 8.945 21.046 2.574 1.00 89.00 73 ARG A CA 1
ATOM 565 C C . ARG A 1 73 ? 8.666 22.312 1.770 1.00 89.00 73 ARG A C 1
ATOM 567 O O . ARG A 1 73 ? 8.828 23.394 2.320 1.00 89.00 73 ARG A O 1
ATOM 574 N N . ILE A 1 74 ? 8.241 22.212 0.508 1.00 89.81 74 ILE A N 1
ATOM 575 C CA . ILE A 1 74 ? 7.924 23.376 -0.330 1.00 89.81 74 ILE A CA 1
ATOM 576 C C . ILE A 1 74 ? 6.436 23.725 -0.142 1.00 89.81 74 ILE A C 1
ATOM 578 O O . ILE A 1 74 ? 5.577 23.065 -0.727 1.00 89.81 74 ILE A O 1
ATOM 582 N N . PRO A 1 75 ? 6.088 24.766 0.639 1.00 75.00 75 PRO A N 1
ATOM 583 C CA . PRO A 1 75 ? 4.740 24.943 1.191 1.00 75.00 75 PRO A CA 1
ATOM 584 C C . PRO A 1 75 ? 3.650 25.278 0.166 1.00 75.00 75 PRO A C 1
ATOM 586 O O . PRO A 1 75 ? 2.466 25.165 0.480 1.00 75.00 75 PRO A O 1
ATOM 589 N N . HIS A 1 76 ? 4.012 25.753 -1.027 1.00 76.56 76 HIS A N 1
ATOM 590 C CA . HIS A 1 76 ? 3.046 26.076 -2.085 1.00 76.56 76 HIS A CA 1
ATOM 591 C C . HIS A 1 76 ? 2.954 24.950 -3.118 1.00 76.56 76 HIS A C 1
ATOM 593 O O . HIS A 1 76 ? 1.854 24.564 -3.498 1.00 76.56 76 HIS A O 1
ATOM 599 N N . ALA A 1 77 ? 4.084 24.352 -3.504 1.00 76.56 77 ALA A N 1
ATOM 600 C CA . ALA A 1 77 ? 4.113 23.256 -4.470 1.00 76.56 77 ALA A CA 1
ATOM 601 C C . ALA A 1 77 ? 3.498 21.957 -3.915 1.00 76.56 77 ALA A C 1
ATOM 603 O O . ALA A 1 77 ? 2.789 21.262 -4.642 1.00 76.56 77 ALA A O 1
ATOM 604 N N . SER A 1 78 ? 3.694 21.658 -2.624 1.00 73.50 78 SER A N 1
ATOM 605 C CA . SER A 1 78 ? 3.169 20.440 -1.987 1.00 73.50 78 SER A CA 1
ATOM 606 C C . SER A 1 78 ? 1.645 20.421 -1.833 1.00 73.50 78 SER A C 1
ATOM 608 O O . SER A 1 78 ? 1.056 19.345 -1.734 1.00 73.50 78 SER A O 1
ATOM 610 N N . LYS A 1 79 ? 0.995 21.595 -1.851 1.00 74.19 79 LYS A N 1
ATOM 611 C CA . LYS A 1 79 ? -0.471 21.724 -1.814 1.00 74.19 79 LYS A CA 1
ATOM 612 C C . LYS A 1 79 ? -1.124 21.407 -3.159 1.00 74.19 79 LYS A C 1
ATOM 614 O O . LYS A 1 79 ? -2.232 20.885 -3.175 1.00 74.19 79 LYS A O 1
ATOM 619 N N . PHE A 1 80 ? -0.450 21.723 -4.268 1.00 80.31 80 PHE A N 1
ATOM 620 C CA . PHE A 1 80 ? -0.944 21.435 -5.618 1.00 80.31 80 PHE A CA 1
ATOM 621 C C . PHE A 1 80 ? -0.576 20.025 -6.079 1.00 80.31 80 PHE A C 1
ATOM 623 O O . PHE A 1 80 ? -1.405 19.339 -6.671 1.00 80.31 80 PHE A O 1
ATOM 630 N N . LEU A 1 81 ? 0.657 19.589 -5.803 1.00 84.31 81 LEU A N 1
ATOM 631 C CA . LEU A 1 81 ? 1.163 18.282 -6.203 1.00 84.31 81 LEU A CA 1
ATOM 632 C C . LEU A 1 81 ? 1.652 17.508 -4.970 1.00 84.31 81 LEU A C 1
ATOM 634 O O . LEU A 1 81 ? 2.650 17.913 -4.364 1.00 84.31 81 LEU A O 1
ATOM 638 N N . PRO A 1 82 ? 1.002 16.387 -4.602 1.00 85.38 82 PRO A N 1
ATOM 639 C CA . PRO A 1 82 ? 1.428 15.572 -3.471 1.00 85.38 82 PRO A CA 1
ATOM 640 C C . PRO A 1 82 ? 2.878 15.105 -3.619 1.00 85.38 82 PRO A C 1
ATOM 642 O O . PRO A 1 82 ? 3.292 14.664 -4.694 1.00 85.38 82 PRO A O 1
ATOM 645 N N . ALA A 1 83 ? 3.634 15.130 -2.518 1.00 88.06 83 ALA A N 1
ATOM 646 C CA . ALA A 1 83 ? 5.041 14.727 -2.502 1.00 88.06 83 ALA A CA 1
ATOM 647 C C . ALA A 1 83 ? 5.314 13.323 -3.088 1.00 88.06 83 ALA A C 1
ATOM 649 O O . ALA A 1 83 ? 6.295 13.193 -3.821 1.00 88.06 83 ALA A O 1
ATOM 650 N N . PRO A 1 84 ? 4.464 12.292 -2.868 1.00 89.38 84 PRO A N 1
ATOM 651 C CA . PRO A 1 84 ? 4.649 10.991 -3.513 1.00 89.38 84 PRO A CA 1
ATOM 652 C C . PRO A 1 84 ? 4.603 11.062 -5.044 1.00 89.38 84 PRO A C 1
ATOM 654 O O . PRO A 1 84 ? 5.448 10.474 -5.713 1.00 89.38 84 PRO A O 1
ATOM 657 N N . LEU A 1 85 ? 3.653 11.819 -5.604 1.00 89.31 85 LEU A N 1
ATOM 658 C CA . LEU A 1 85 ? 3.500 11.954 -7.053 1.00 89.31 85 LEU A CA 1
ATOM 659 C C . LEU A 1 85 ? 4.654 12.766 -7.654 1.00 89.31 85 LEU A C 1
ATOM 661 O O . LEU A 1 85 ? 5.241 12.355 -8.652 1.00 89.31 85 LEU A O 1
ATOM 665 N N . ALA A 1 86 ? 5.027 13.874 -7.008 1.00 91.50 86 ALA A N 1
ATOM 666 C CA . ALA A 1 86 ? 6.164 14.689 -7.425 1.00 91.50 86 ALA A CA 1
ATOM 667 C C . ALA A 1 86 ? 7.480 13.896 -7.411 1.00 91.50 86 ALA A C 1
ATOM 669 O O . ALA A 1 86 ? 8.250 13.962 -8.365 1.00 91.50 86 ALA A O 1
ATOM 670 N N . SER A 1 87 ? 7.714 13.103 -6.361 1.00 92.69 87 SER A N 1
ATOM 671 C CA . SER A 1 87 ? 8.893 12.239 -6.232 1.00 92.69 87 SER A CA 1
ATOM 672 C C . SER A 1 87 ? 9.011 11.246 -7.388 1.00 92.69 87 SER A C 1
ATOM 674 O O . SER A 1 87 ? 10.074 11.152 -8.006 1.00 92.69 87 SER A O 1
ATOM 676 N N . VAL A 1 88 ? 7.917 10.556 -7.729 1.00 92.38 88 VAL A N 1
ATOM 677 C CA . VAL A 1 88 ? 7.885 9.602 -8.847 1.00 92.38 88 VAL A CA 1
ATOM 678 C C . VAL A 1 88 ? 8.203 10.295 -10.170 1.00 92.38 88 VAL A C 1
ATOM 680 O O . VAL A 1 88 ? 9.048 9.805 -10.916 1.00 92.38 88 VAL A O 1
ATOM 683 N N . VAL A 1 89 ? 7.592 11.451 -10.442 1.00 92.31 89 VAL A N 1
ATOM 684 C CA . VAL A 1 89 ? 7.836 12.212 -11.679 1.00 92.31 89 VAL A CA 1
ATOM 685 C C . VAL A 1 89 ? 9.287 12.689 -11.759 1.00 92.31 89 VAL A C 1
ATOM 687 O O . VAL A 1 89 ? 9.955 12.455 -12.764 1.00 92.31 89 VAL A O 1
ATOM 690 N N . LEU A 1 90 ? 9.809 13.303 -10.693 1.00 93.19 90 LEU A N 1
ATOM 691 C CA . LEU A 1 90 ? 11.193 13.785 -10.646 1.00 93.19 90 LEU A CA 1
ATOM 692 C C . LEU A 1 90 ? 12.193 12.641 -10.819 1.00 93.19 90 LEU A C 1
ATOM 694 O O . LEU A 1 90 ? 13.197 12.795 -11.510 1.00 93.19 90 LEU A O 1
ATOM 698 N N . THR A 1 91 ? 11.907 11.484 -10.227 1.00 92.69 91 THR A N 1
ATOM 699 C CA . THR A 1 91 ? 12.787 10.315 -10.312 1.00 92.69 91 THR A CA 1
ATOM 700 C C . THR A 1 91 ? 12.714 9.650 -11.679 1.00 92.69 91 THR A C 1
ATOM 702 O O . THR A 1 91 ? 13.734 9.184 -12.176 1.00 92.69 91 THR A O 1
ATOM 705 N N . ALA A 1 92 ? 11.548 9.644 -12.328 1.00 91.44 92 ALA A N 1
ATOM 706 C CA . ALA A 1 92 ? 11.431 9.199 -13.712 1.00 91.44 92 ALA A CA 1
ATOM 707 C C . ALA A 1 92 ? 12.283 10.074 -14.646 1.00 91.44 92 ALA A C 1
ATOM 709 O O . ALA A 1 92 ? 13.060 9.543 -15.437 1.00 91.44 92 ALA A O 1
ATOM 710 N N . VAL A 1 93 ? 12.222 11.404 -14.496 1.00 91.50 93 VAL A N 1
ATOM 711 C CA . VAL A 1 93 ? 13.072 12.336 -15.260 1.00 91.50 93 VAL A CA 1
ATOM 712 C C . VAL A 1 93 ? 14.555 12.107 -14.958 1.00 91.50 93 VAL A C 1
ATOM 714 O O . VAL A 1 93 ? 15.355 11.998 -15.884 1.00 91.50 93 VAL A O 1
ATOM 717 N N . PHE A 1 94 ? 14.923 11.977 -13.680 1.00 91.12 94 PHE A N 1
ATOM 718 C CA . PHE A 1 94 ? 16.293 11.672 -13.264 1.00 91.12 94 PHE A CA 1
ATOM 719 C C . PHE A 1 94 ? 16.808 10.386 -13.921 1.00 91.12 94 PHE A C 1
ATOM 721 O O . PHE A 1 94 ? 17.871 10.396 -14.538 1.00 91.12 94 PHE A O 1
ATOM 728 N N . ALA A 1 95 ? 16.034 9.302 -13.866 1.00 88.88 95 ALA A N 1
ATOM 729 C CA . ALA A 1 95 ? 16.419 8.026 -14.456 1.00 88.88 95 ALA A CA 1
ATOM 730 C C . ALA A 1 95 ? 16.610 8.120 -15.978 1.00 88.88 95 ALA A C 1
ATOM 732 O O . ALA A 1 95 ? 17.565 7.555 -16.495 1.00 88.88 95 ALA A O 1
ATOM 733 N N . ILE A 1 96 ? 15.759 8.870 -16.689 1.00 87.94 96 ILE A N 1
ATOM 734 C CA . ILE A 1 96 ? 15.888 9.083 -18.142 1.00 87.94 96 ILE A CA 1
ATOM 735 C C . ILE A 1 96 ? 17.168 9.860 -18.484 1.00 87.94 96 ILE A C 1
ATOM 737 O O . ILE A 1 96 ? 17.872 9.520 -19.434 1.00 87.94 96 ILE A O 1
ATOM 741 N N . VAL A 1 97 ? 17.491 10.910 -17.723 1.00 88.19 97 VAL A N 1
ATOM 742 C CA . VAL A 1 97 ? 18.687 11.735 -17.971 1.00 88.19 97 VAL A CA 1
ATOM 743 C C . VAL A 1 97 ? 19.966 10.935 -17.721 1.00 88.19 97 VAL A C 1
ATOM 745 O O . VAL A 1 97 ? 20.905 10.993 -18.516 1.00 88.19 97 VAL A O 1
ATOM 748 N N . PHE A 1 98 ? 19.989 10.168 -16.635 1.00 85.62 98 PHE A N 1
ATOM 749 C CA . PHE A 1 98 ? 21.168 9.433 -16.190 1.00 85.62 98 PHE A CA 1
ATOM 750 C C . PHE A 1 98 ? 21.332 8.050 -16.835 1.00 85.62 98 PHE A C 1
ATOM 752 O O . PHE A 1 98 ? 22.400 7.448 -16.712 1.00 85.62 98 PHE A O 1
ATOM 759 N N . GLU A 1 99 ? 20.345 7.578 -17.600 1.00 82.31 99 GLU A N 1
ATOM 760 C CA . GLU A 1 99 ? 20.450 6.362 -18.418 1.00 82.31 99 GLU A CA 1
ATOM 761 C C . GLU A 1 99 ? 21.658 6.428 -19.367 1.00 82.31 99 GLU A C 1
ATOM 763 O O . GLU A 1 99 ? 22.415 5.466 -19.503 1.00 82.31 99 GLU A O 1
ATOM 768 N N . ARG A 1 100 ? 21.924 7.611 -19.940 1.00 78.69 100 ARG A N 1
ATOM 769 C CA . ARG A 1 100 ? 23.080 7.855 -20.823 1.00 78.69 100 ARG A CA 1
ATOM 770 C C . ARG A 1 100 ? 24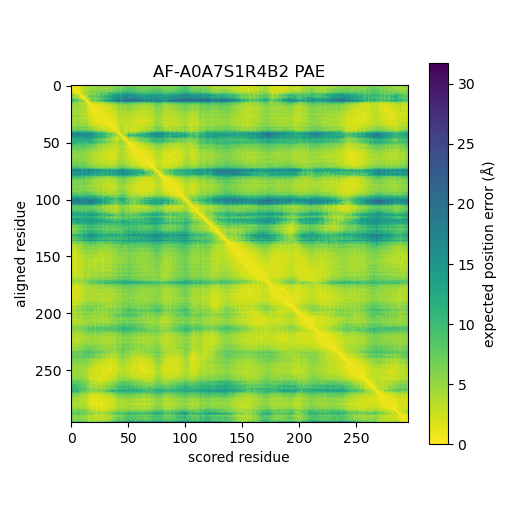.433 7.760 -20.112 1.00 78.69 100 ARG A C 1
ATOM 772 O O . ARG A 1 100 ? 25.450 7.589 -20.774 1.00 78.69 100 ARG A O 1
ATOM 779 N N . CYS A 1 101 ? 24.449 7.855 -18.784 1.00 77.88 101 CYS A N 1
ATOM 780 C CA . CYS A 1 101 ? 25.644 7.716 -17.952 1.00 77.88 101 CYS A CA 1
ATOM 781 C C . CYS A 1 101 ? 25.880 6.267 -17.485 1.00 77.88 101 CYS A C 1
ATOM 783 O O . CYS A 1 101 ? 26.739 6.040 -16.638 1.00 77.88 101 CYS A O 1
ATOM 785 N N . GLY A 1 102 ? 25.132 5.290 -18.017 1.00 70.50 102 GLY A N 1
ATOM 786 C CA . GLY A 1 102 ? 25.295 3.867 -17.702 1.00 70.50 102 GLY A CA 1
ATOM 787 C C . GLY A 1 102 ? 24.427 3.365 -16.545 1.00 70.50 102 GLY A C 1
ATOM 788 O O . GLY A 1 102 ? 24.557 2.211 -16.145 1.00 70.50 102 GLY A O 1
ATOM 789 N N . LEU A 1 103 ? 23.521 4.196 -16.019 1.00 73.88 103 LEU A N 1
ATOM 790 C CA . LEU A 1 103 ? 22.546 3.779 -15.013 1.00 73.88 103 LEU A CA 1
ATOM 791 C C . LEU A 1 103 ? 21.362 3.095 -15.702 1.00 73.88 103 LEU A C 1
ATOM 793 O O . LEU A 1 103 ? 20.410 3.752 -16.121 1.00 73.88 103 LEU A O 1
ATOM 797 N N . LYS A 1 104 ? 21.424 1.765 -15.838 1.00 72.50 104 LYS A N 1
ATOM 798 C CA . LYS A 1 104 ? 20.314 0.983 -16.396 1.00 72.50 104 LYS A CA 1
ATOM 799 C C . LYS A 1 104 ? 19.053 1.188 -15.559 1.00 72.50 104 LYS A C 1
ATOM 801 O O . LYS A 1 104 ? 19.058 1.012 -14.339 1.00 72.50 104 LYS A O 1
ATOM 806 N N . ARG A 1 105 ? 17.951 1.522 -16.230 1.00 78.69 105 ARG A N 1
ATOM 807 C CA . ARG A 1 105 ? 16.627 1.592 -15.610 1.00 78.69 105 ARG A CA 1
ATOM 808 C C . ARG A 1 105 ? 15.886 0.279 -15.823 1.00 78.69 105 ARG A C 1
ATOM 810 O O . ARG A 1 105 ? 15.836 -0.241 -16.929 1.00 78.69 105 ARG A O 1
ATOM 817 N N . ARG A 1 106 ? 15.277 -0.219 -14.751 1.00 85.06 106 ARG A N 1
ATOM 818 C CA . ARG A 1 106 ? 14.249 -1.258 -14.805 1.00 85.06 106 ARG A CA 1
ATOM 819 C C . ARG A 1 106 ? 12.912 -0.574 -14.582 1.00 85.06 106 ARG A C 1
ATOM 821 O O . ARG A 1 106 ? 12.682 -0.022 -13.503 1.00 85.06 106 ARG A O 1
ATOM 828 N N . THR A 1 107 ? 12.082 -0.543 -15.608 1.00 87.88 107 THR A N 1
ATOM 829 C CA . THR A 1 107 ? 10.790 0.143 -15.614 1.00 87.88 107 THR A CA 1
ATOM 830 C C . THR A 1 107 ? 9.662 -0.784 -15.170 1.00 87.88 107 THR A C 1
ATOM 832 O O . THR A 1 107 ? 9.845 -1.996 -15.031 1.00 87.88 107 THR A O 1
ATOM 835 N N . LEU A 1 108 ? 8.486 -0.217 -14.902 1.00 87.12 108 LEU A N 1
ATOM 836 C CA . LEU A 1 108 ? 7.288 -1.004 -14.619 1.00 87.12 108 LEU A CA 1
ATOM 837 C C . LEU A 1 108 ? 6.903 -1.901 -15.797 1.00 87.12 108 LEU A C 1
ATOM 839 O O . LEU A 1 108 ? 6.458 -3.028 -15.577 1.00 87.12 108 LEU A O 1
ATOM 843 N N . GLU A 1 109 ? 7.118 -1.432 -17.024 1.00 86.56 109 GLU A N 1
ATOM 844 C CA . GLU A 1 109 ? 6.896 -2.214 -18.237 1.00 86.56 109 GLU A CA 1
ATOM 845 C C . GLU A 1 109 ? 7.747 -3.488 -18.273 1.00 86.56 109 GLU A C 1
ATOM 847 O O . GLU A 1 109 ? 7.229 -4.559 -18.579 1.00 86.56 109 GLU A O 1
ATOM 852 N N . ASP A 1 110 ? 9.010 -3.412 -17.847 1.00 85.25 110 ASP A N 1
ATOM 853 C CA . ASP A 1 110 ? 9.906 -4.575 -17.784 1.00 85.25 110 ASP A CA 1
ATOM 854 C C . ASP A 1 110 ? 9.455 -5.619 -16.749 1.00 85.25 110 ASP A C 1
ATOM 856 O O . ASP A 1 110 ? 9.830 -6.789 -16.823 1.00 85.25 110 ASP A O 1
ATOM 860 N N . VAL A 1 111 ? 8.678 -5.202 -15.743 1.00 83.19 111 VAL A N 1
ATOM 861 C CA . VAL A 1 111 ? 8.202 -6.080 -14.663 1.00 83.19 111 VAL A CA 1
ATOM 862 C C . VAL A 1 111 ? 6.829 -6.669 -14.961 1.00 83.19 111 VAL A C 1
ATOM 864 O O . VAL A 1 111 ? 6.615 -7.855 -14.721 1.00 83.19 111 VAL A O 1
ATOM 867 N N . ALA A 1 112 ? 5.892 -5.852 -15.438 1.00 81.56 112 ALA A N 1
ATOM 868 C CA . ALA A 1 112 ? 4.498 -6.250 -15.635 1.00 81.56 112 ALA A CA 1
ATOM 869 C C . ALA A 1 112 ? 4.105 -6.430 -17.113 1.00 81.56 112 ALA A C 1
ATOM 871 O O . ALA A 1 112 ? 2.989 -6.864 -17.395 1.00 81.56 112 ALA A O 1
ATOM 872 N N . GLY A 1 113 ? 5.017 -6.164 -18.049 1.00 80.81 113 GLY A N 1
ATOM 873 C CA . GLY A 1 113 ? 4.838 -6.359 -19.484 1.00 80.81 113 GLY A CA 1
ATOM 874 C C . GLY A 1 113 ? 4.087 -5.220 -20.178 1.00 80.81 113 GLY A C 1
ATOM 875 O O . GLY A 1 113 ? 3.152 -4.633 -19.630 1.00 80.81 113 GLY A O 1
ATOM 876 N N . ALA A 1 114 ? 4.453 -4.961 -21.435 1.00 77.62 114 ALA A N 1
ATOM 877 C CA . ALA A 1 114 ? 3.871 -3.907 -22.274 1.00 77.62 114 ALA A CA 1
ATOM 878 C C . ALA A 1 114 ? 2.342 -4.004 -22.423 1.00 77.62 114 ALA A C 1
ATOM 880 O O . ALA A 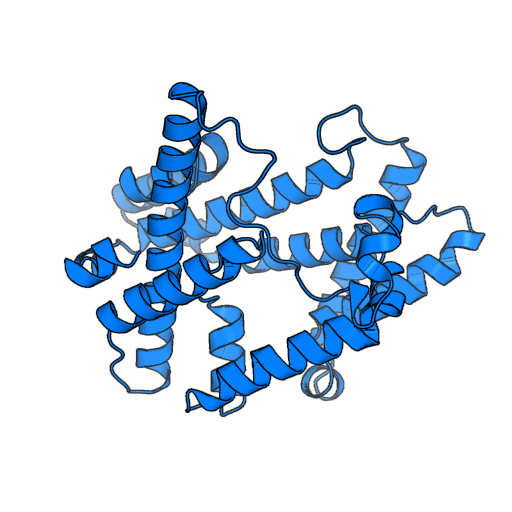1 114 ? 1.651 -2.987 -22.450 1.00 77.62 114 ALA A O 1
ATOM 881 N N . ALA A 1 115 ? 1.790 -5.223 -22.449 1.00 76.31 115 ALA A N 1
ATOM 882 C CA . ALA A 1 115 ? 0.347 -5.444 -22.561 1.00 76.31 115 ALA A CA 1
ATOM 883 C C . ALA A 1 115 ? -0.445 -4.847 -21.382 1.00 76.31 115 ALA A C 1
ATOM 885 O O . ALA A 1 115 ? -1.554 -4.354 -21.577 1.00 76.31 115 ALA A O 1
ATOM 886 N N . THR A 1 116 ? 0.137 -4.836 -20.178 1.00 78.38 116 THR A N 1
ATOM 887 C CA . THR A 1 116 ? -0.494 -4.280 -18.970 1.00 78.38 116 THR A CA 1
ATOM 888 C C . THR A 1 116 ? -0.610 -2.753 -19.040 1.00 78.38 116 THR A C 1
ATOM 890 O O . THR A 1 116 ? -1.562 -2.182 -18.507 1.00 78.38 116 THR A O 1
ATOM 893 N N . PHE A 1 117 ? 0.319 -2.090 -19.739 1.00 82.31 117 PHE A N 1
ATOM 894 C CA . PHE A 1 117 ? 0.397 -0.628 -19.835 1.00 82.31 117 PHE A CA 1
ATOM 895 C C . PHE A 1 117 ? -0.016 -0.056 -21.198 1.00 82.31 117 PHE A C 1
ATOM 897 O O . PHE A 1 117 ? 0.212 1.123 -21.471 1.00 82.31 117 PHE A O 1
ATOM 904 N N . ALA A 1 118 ? -0.664 -0.860 -22.048 1.00 78.25 118 ALA A N 1
ATOM 905 C CA . ALA A 1 118 ? -1.097 -0.455 -23.389 1.00 78.25 118 ALA A CA 1
ATOM 906 C C . ALA A 1 118 ? -2.094 0.728 -23.395 1.00 78.25 118 ALA A C 1
ATOM 908 O O . ALA A 1 118 ? -2.286 1.377 -24.423 1.00 78.25 118 ALA A O 1
ATOM 909 N N . GLY A 1 119 ? -2.718 1.029 -22.251 1.00 81.06 119 GLY A N 1
ATOM 910 C CA . GLY A 1 119 ? -3.710 2.090 -22.107 1.00 81.06 119 GLY A CA 1
ATOM 911 C C . GLY A 1 119 ? -5.070 1.733 -22.702 1.00 81.06 119 GLY A C 1
ATOM 912 O O . GLY A 1 119 ? -5.291 0.650 -23.250 1.00 81.06 119 GLY A O 1
ATOM 913 N N . GLY A 1 120 ? -6.021 2.659 -22.584 1.00 82.50 120 GLY A N 1
ATOM 914 C CA . GLY A 1 120 ? -7.342 2.521 -23.194 1.00 82.50 120 GLY A CA 1
ATOM 915 C C . GLY A 1 120 ? -8.149 1.331 -22.655 1.00 82.50 120 GLY A C 1
ATOM 916 O O . GLY A 1 120 ? -8.072 0.971 -21.481 1.00 82.50 120 GLY A O 1
ATOM 917 N N . ARG A 1 121 ? -8.967 0.716 -23.522 1.00 80.31 121 ARG A N 1
ATOM 918 C CA . ARG A 1 121 ? -9.848 -0.405 -23.135 1.00 80.31 121 ARG A CA 1
ATOM 919 C C . ARG A 1 121 ? -9.081 -1.662 -22.727 1.00 80.31 121 ARG A C 1
ATOM 921 O O . ARG A 1 121 ? -9.610 -2.435 -21.939 1.00 80.31 121 ARG A O 1
ATOM 928 N N . SER A 1 122 ? -7.857 -1.851 -23.220 1.00 79.06 122 SER A N 1
ATOM 929 C CA . SER A 1 122 ? -6.987 -2.974 -22.844 1.00 79.06 122 SER A CA 1
ATOM 930 C C . SER A 1 122 ? -6.568 -2.951 -21.375 1.00 79.06 122 SER A C 1
ATOM 932 O O . SER A 1 122 ? -6.268 -4.002 -20.823 1.00 79.06 122 SER A O 1
ATOM 934 N N . THR A 1 123 ? -6.582 -1.782 -20.729 1.00 80.19 123 THR A N 1
ATOM 935 C CA . THR A 1 123 ? -6.262 -1.637 -19.300 1.00 80.19 123 THR A CA 1
ATOM 936 C C . THR A 1 123 ? -7.470 -1.914 -18.397 1.00 80.19 123 THR A C 1
ATOM 938 O O . THR A 1 123 ? -7.319 -2.018 -17.181 1.00 80.19 123 THR A O 1
ATOM 941 N N . LEU A 1 124 ? -8.683 -2.029 -18.956 1.00 84.12 124 LEU A N 1
ATOM 942 C CA . LEU A 1 124 ? -9.860 -2.353 -18.154 1.00 84.12 124 LEU A CA 1
ATOM 943 C C . LEU A 1 124 ? -9.777 -3.800 -17.656 1.00 84.12 124 LEU A C 1
ATOM 945 O O . LEU A 1 124 ? -9.416 -4.698 -18.420 1.00 84.12 124 LEU A O 1
ATOM 949 N N . PRO A 1 125 ? -10.131 -4.041 -16.385 1.00 83.31 125 PRO A N 1
ATOM 950 C CA . PRO A 1 125 ? -10.003 -5.359 -15.802 1.00 83.31 125 PRO A CA 1
ATOM 951 C C . PRO A 1 125 ? -11.024 -6.301 -16.457 1.00 83.31 125 PRO A C 1
ATOM 953 O O . PRO A 1 125 ? -12.205 -5.971 -16.601 1.00 83.31 125 PRO A O 1
ATOM 956 N N . SER A 1 126 ? -10.552 -7.458 -16.914 1.00 86.81 126 SER A N 1
ATOM 957 C CA . SER A 1 126 ? -11.372 -8.449 -17.607 1.00 86.81 126 SER A CA 1
ATOM 958 C C . SER A 1 126 ? -12.064 -9.380 -16.618 1.00 86.81 126 SER A C 1
ATOM 960 O O . SER A 1 126 ? -11.629 -9.568 -15.483 1.00 86.81 126 SER A O 1
ATOM 962 N N . TRP A 1 127 ? -13.178 -9.967 -17.047 1.00 90.31 127 TRP A N 1
ATOM 963 C CA . TRP A 1 127 ? -13.871 -10.975 -16.257 1.00 90.31 127 TRP A CA 1
ATOM 964 C C . TRP A 1 127 ? -12.975 -12.208 -16.048 1.00 90.31 127 TRP A C 1
ATOM 966 O O . TRP A 1 127 ? -12.459 -12.767 -17.013 1.00 90.31 127 TRP A O 1
ATOM 976 N N . ASN A 1 128 ? -12.813 -12.643 -14.797 1.00 88.81 128 ASN A N 1
ATOM 977 C CA . ASN A 1 128 ? -11.894 -13.714 -14.393 1.00 88.81 128 ASN A CA 1
ATOM 978 C C . ASN A 1 128 ? -12.561 -14.760 -13.475 1.00 88.81 128 ASN A C 1
ATOM 980 O O . ASN A 1 128 ? -11.884 -15.422 -12.690 1.00 88.81 128 ASN A O 1
ATOM 984 N N . PHE A 1 129 ? -13.891 -14.904 -13.516 1.00 88.12 129 PHE A N 1
ATOM 985 C CA . PHE A 1 129 ? -14.606 -15.829 -12.630 1.00 88.12 129 PHE A CA 1
ATOM 986 C C . PHE A 1 129 ? -15.440 -16.889 -13.376 1.00 88.12 129 PHE A C 1
ATOM 988 O O . PHE A 1 129 ? -16.279 -16.533 -14.200 1.00 88.12 129 PHE A O 1
ATOM 995 N N . PRO A 1 130 ? -15.304 -18.187 -13.057 1.00 86.88 130 PRO A N 1
ATOM 996 C CA . PRO A 1 130 ? -14.308 -18.774 -12.162 1.00 86.88 130 PRO A CA 1
ATOM 997 C C . PRO A 1 130 ? -12.893 -18.679 -12.767 1.00 86.88 130 PRO A C 1
ATOM 999 O O . PRO A 1 130 ? -12.737 -18.872 -13.972 1.00 86.88 130 PRO A O 1
ATOM 1002 N N . PRO A 1 131 ? -11.849 -18.402 -11.965 1.00 84.62 131 PRO A N 1
ATOM 1003 C CA . PRO A 1 131 ? -10.483 -18.334 -12.475 1.00 84.62 131 PRO A CA 1
ATOM 1004 C C . PRO A 1 131 ? -10.044 -19.677 -13.070 1.00 84.62 131 PRO A C 1
ATOM 1006 O O . PRO A 1 131 ? -10.023 -20.702 -12.382 1.00 84.62 131 PRO A O 1
ATOM 1009 N N . ALA A 1 132 ? -9.650 -19.654 -14.347 1.00 80.12 132 ALA A N 1
ATOM 1010 C CA . ALA A 1 132 ? -9.226 -20.841 -15.097 1.00 80.12 132 ALA A CA 1
ATOM 1011 C C . ALA A 1 132 ? -7.942 -21.476 -14.533 1.00 80.12 132 ALA A C 1
ATOM 1013 O O . ALA A 1 132 ? -7.730 -22.681 -14.635 1.00 80.12 132 ALA A O 1
ATOM 1014 N N . ASN A 1 133 ? -7.105 -20.666 -13.883 1.00 81.06 133 ASN A N 1
ATOM 1015 C CA . ASN A 1 133 ? -5.785 -21.061 -13.388 1.00 81.06 133 ASN A CA 1
ATOM 1016 C C . ASN A 1 133 ? -5.854 -21.782 -12.027 1.00 81.06 133 ASN A C 1
ATOM 1018 O O . ASN A 1 133 ? -4.823 -22.147 -11.459 1.00 81.06 133 ASN A O 1
ATOM 1022 N N . VAL A 1 134 ? -7.057 -21.942 -11.463 1.00 83.75 134 VAL A N 1
ATOM 1023 C CA . VAL A 1 134 ? -7.271 -22.564 -10.154 1.00 83.75 134 VAL A CA 1
ATOM 1024 C C . VAL A 1 134 ? -7.570 -24.049 -10.325 1.00 83.75 134 VAL A C 1
ATOM 1026 O O . VAL A 1 134 ? -8.479 -24.453 -11.043 1.00 83.75 134 VAL A O 1
ATOM 1029 N N . GLN A 1 135 ? -6.814 -24.881 -9.610 1.00 84.62 135 GLN A N 1
ATOM 1030 C CA . GLN A 1 135 ? -7.049 -26.321 -9.542 1.00 84.62 135 GLN A CA 1
ATOM 1031 C C . GLN A 1 135 ? -8.164 -26.620 -8.534 1.00 84.62 135 GLN A C 1
ATOM 1033 O O . GLN A 1 135 ? -7.902 -26.972 -7.388 1.00 84.62 135 GLN A O 1
ATOM 1038 N N . TRP A 1 136 ? -9.417 -26.471 -8.966 1.00 85.69 136 TRP A N 1
ATOM 1039 C CA . TRP A 1 136 ? -10.613 -26.655 -8.130 1.00 85.69 136 TRP A CA 1
ATOM 1040 C C . TRP A 1 136 ? -10.754 -28.056 -7.509 1.00 85.69 136 TRP A C 1
ATOM 1042 O O . TRP A 1 136 ? -11.469 -28.211 -6.526 1.00 85.69 136 TRP A O 1
ATOM 1052 N N . GLY A 1 137 ? -10.071 -29.068 -8.052 1.00 86.88 137 GLY A N 1
ATOM 1053 C CA . GLY A 1 137 ? -10.048 -30.425 -7.494 1.00 86.88 137 GLY A CA 1
ATOM 1054 C C . GLY A 1 137 ? -9.029 -30.645 -6.368 1.00 86.88 137 GLY A C 1
ATOM 1055 O O . GLY A 1 137 ? -9.082 -31.673 -5.699 1.00 86.88 137 GLY A O 1
ATOM 1056 N N . ASP A 1 138 ? -8.102 -29.710 -6.137 1.00 91.12 138 ASP A N 1
ATOM 1057 C CA . ASP A 1 138 ? -7.063 -29.845 -5.111 1.00 91.12 138 ASP A CA 1
ATOM 1058 C C . ASP A 1 138 ? -7.536 -29.239 -3.779 1.00 91.12 138 ASP A C 1
ATOM 1060 O O . ASP A 1 138 ? -7.406 -28.036 -3.517 1.00 91.12 138 ASP A O 1
ATOM 1064 N N . ALA A 1 139 ? -8.075 -30.098 -2.910 1.00 90.81 139 ALA A N 1
ATOM 1065 C CA . ALA A 1 139 ? -8.562 -29.709 -1.589 1.00 90.81 139 ALA A CA 1
ATOM 1066 C C . ALA A 1 139 ? -7.474 -29.056 -0.716 1.00 90.81 139 ALA A C 1
ATOM 1068 O O . ALA A 1 139 ? -7.774 -28.151 0.067 1.00 90.81 139 ALA A O 1
ATOM 1069 N N . HIS A 1 140 ? -6.207 -29.459 -0.864 1.00 90.12 140 HIS A N 1
ATOM 1070 C CA . HIS A 1 140 ? -5.106 -28.895 -0.087 1.00 90.12 140 HIS A CA 1
ATOM 1071 C C . HIS A 1 140 ? -4.829 -27.443 -0.494 1.00 90.12 140 HIS A C 1
ATOM 1073 O O . HIS A 1 140 ? -4.702 -26.563 0.366 1.00 90.12 140 HIS A O 1
ATOM 1079 N N . LYS A 1 141 ? -4.801 -27.153 -1.801 1.00 88.62 141 LYS A N 1
ATOM 1080 C CA . LYS A 1 141 ? -4.657 -25.775 -2.302 1.00 88.62 141 LYS A CA 1
ATOM 1081 C C . LYS A 1 141 ? -5.845 -24.903 -1.920 1.00 88.62 141 LYS A C 1
ATOM 1083 O O . LYS A 1 141 ? -5.634 -23.776 -1.472 1.00 88.62 141 LYS A O 1
ATOM 1088 N N . LEU A 1 142 ? -7.067 -25.420 -2.033 1.00 90.31 142 LEU A N 1
ATOM 1089 C CA . LEU A 1 142 ? -8.272 -24.691 -1.632 1.00 90.31 142 LEU A CA 1
ATOM 1090 C C . LEU A 1 142 ? -8.260 -24.348 -0.138 1.00 90.31 142 LEU A C 1
ATOM 1092 O O . LEU A 1 142 ? -8.537 -23.206 0.228 1.00 90.31 142 LEU A O 1
ATOM 1096 N N . PHE A 1 143 ? -7.861 -25.288 0.723 1.00 91.81 143 PHE A N 1
ATOM 1097 C CA . PHE A 1 143 ? -7.722 -25.030 2.156 1.00 91.81 143 PHE A CA 1
ATOM 1098 C C . PHE A 1 143 ? -6.645 -23.976 2.453 1.00 91.81 143 PHE A C 1
ATOM 1100 O O . PHE A 1 143 ? -6.851 -23.082 3.278 1.00 91.81 143 PHE A O 1
ATOM 1107 N N . LYS A 1 144 ? -5.510 -24.023 1.745 1.00 90.00 144 LYS A N 1
ATOM 1108 C CA . LYS A 1 144 ? -4.445 -23.021 1.879 1.00 90.00 144 LYS A CA 1
ATOM 1109 C C . LYS A 1 144 ? -4.929 -21.622 1.492 1.00 90.00 144 LYS A C 1
ATOM 1111 O O . LYS A 1 144 ? -4.672 -20.672 2.232 1.00 90.00 144 LYS A O 1
ATOM 1116 N N . VAL A 1 145 ? -5.650 -21.494 0.376 1.00 89.88 145 VAL A N 1
ATOM 1117 C CA . VAL A 1 145 ? -6.255 -20.224 -0.057 1.00 89.88 145 VAL A CA 1
ATOM 1118 C C . VAL A 1 145 ? -7.259 -19.740 0.982 1.00 89.88 145 VAL A C 1
ATOM 1120 O O . VAL A 1 145 ? -7.147 -18.603 1.424 1.00 89.88 145 VAL A O 1
ATOM 1123 N N . LEU A 1 146 ? -8.160 -20.608 1.452 1.00 90.81 146 LEU A N 1
ATOM 1124 C CA . LEU A 1 146 ? -9.143 -20.268 2.481 1.00 90.81 146 LEU A CA 1
ATOM 1125 C C . LEU A 1 146 ? -8.475 -19.729 3.757 1.00 90.81 146 LEU A C 1
ATOM 1127 O O . LEU A 1 146 ? -8.868 -18.678 4.261 1.00 90.81 146 LEU A O 1
ATOM 1131 N N . SER A 1 147 ? -7.429 -20.401 4.246 1.00 90.56 147 SER A N 1
ATOM 1132 C CA . SER A 1 147 ? -6.663 -19.967 5.421 1.00 90.56 147 SER A CA 1
ATOM 1133 C C . SER A 1 147 ? -6.025 -18.584 5.231 1.00 90.56 147 SER A C 1
ATOM 1135 O O . SER A 1 147 ? -6.056 -17.748 6.137 1.00 90.56 147 SER A O 1
ATOM 1137 N N . ILE A 1 148 ? -5.458 -18.310 4.052 1.00 89.25 148 ILE A N 1
ATOM 1138 C CA . ILE A 1 148 ? -4.891 -16.993 3.724 1.00 89.25 148 ILE A CA 1
ATOM 1139 C C . ILE A 1 148 ? -6.007 -15.943 3.629 1.00 89.25 148 ILE A C 1
ATOM 1141 O O . ILE A 1 148 ? -5.889 -14.872 4.217 1.00 89.25 148 ILE A O 1
ATOM 1145 N N . SER A 1 149 ? -7.121 -16.251 2.963 1.00 90.88 149 SER A N 1
ATOM 1146 C CA . SER A 1 149 ? -8.252 -15.333 2.803 1.00 90.88 149 SER A CA 1
ATOM 1147 C C . SER A 1 149 ? -8.887 -14.941 4.136 1.00 90.88 149 SER A C 1
ATOM 1149 O O . SER A 1 149 ? -9.261 -13.782 4.308 1.00 90.88 149 SER A O 1
ATOM 1151 N N . VAL A 1 150 ? -8.985 -15.866 5.098 1.00 90.38 150 VAL A N 1
ATOM 1152 C CA . VAL A 1 150 ? -9.472 -15.558 6.453 1.00 90.38 150 VAL A CA 1
ATOM 1153 C C . VAL A 1 150 ? -8.533 -14.578 7.157 1.00 90.38 150 VAL A C 1
ATOM 1155 O O . VAL A 1 150 ? -9.000 -13.583 7.708 1.00 90.38 150 VAL A O 1
ATOM 1158 N N . ARG A 1 151 ? -7.216 -14.802 7.080 1.00 88.94 151 ARG A N 1
ATOM 1159 C CA . ARG A 1 151 ? -6.207 -13.899 7.657 1.00 88.94 151 ARG A CA 1
ATOM 1160 C C . ARG A 1 151 ? -6.266 -12.497 7.046 1.00 88.94 151 ARG A C 1
ATOM 1162 O O . ARG A 1 151 ? -6.358 -11.518 7.781 1.00 88.94 151 ARG A O 1
ATOM 1169 N N . PHE A 1 152 ? -6.334 -12.405 5.718 1.00 89.38 152 PHE A N 1
ATOM 1170 C CA . PHE A 1 152 ? -6.512 -11.135 5.003 1.00 89.38 152 PHE A CA 1
ATOM 1171 C C . PHE A 1 152 ? -7.831 -10.440 5.362 1.00 89.38 152 PHE A C 1
ATOM 1173 O O . PHE A 1 152 ? -7.869 -9.222 5.508 1.00 89.38 152 PHE A O 1
ATOM 1180 N N . ALA A 1 153 ? -8.919 -11.197 5.533 1.00 91.06 153 ALA A N 1
ATOM 1181 C CA . ALA A 1 153 ? -10.205 -10.639 5.931 1.00 91.06 153 ALA A CA 1
ATOM 1182 C C . ALA A 1 153 ? -10.168 -10.032 7.341 1.00 91.06 153 ALA A C 1
ATOM 1184 O O . ALA A 1 153 ? -10.783 -8.987 7.548 1.00 91.06 153 ALA A O 1
ATOM 1185 N N . ILE A 1 154 ? -9.464 -10.673 8.281 1.00 87.56 154 ILE A N 1
ATOM 1186 C CA . ILE A 1 154 ? -9.276 -10.177 9.650 1.00 87.56 154 ILE A CA 1
ATOM 1187 C C . ILE A 1 154 ? -8.466 -8.882 9.628 1.00 87.56 154 ILE A C 1
ATOM 1189 O O . ILE A 1 154 ? -8.980 -7.859 10.072 1.00 87.56 154 ILE A O 1
ATOM 1193 N N . VAL A 1 155 ? -7.268 -8.898 9.036 1.00 87.62 155 VAL A N 1
ATOM 1194 C CA . VAL A 1 155 ? -6.400 -7.711 8.913 1.00 87.62 155 VAL A CA 1
ATOM 1195 C C . VAL A 1 155 ? -7.133 -6.562 8.225 1.00 87.62 155 VAL A C 1
ATOM 1197 O O . VAL A 1 155 ? -7.174 -5.452 8.743 1.00 87.62 155 VAL A O 1
ATOM 1200 N N . GLY A 1 156 ? -7.787 -6.834 7.094 1.00 90.75 156 GLY A N 1
ATOM 1201 C CA . GLY A 1 156 ? -8.474 -5.796 6.339 1.00 90.75 156 GLY A CA 1
ATOM 1202 C C . GLY A 1 156 ? -9.623 -5.145 7.111 1.00 90.75 156 GLY A C 1
ATOM 1203 O O . GLY A 1 156 ? -9.847 -3.948 6.944 1.00 90.75 156 GLY A O 1
ATOM 1204 N N . ILE A 1 157 ? -10.355 -5.899 7.940 1.00 90.62 157 ILE A N 1
ATOM 1205 C CA . ILE A 1 157 ? -11.407 -5.325 8.791 1.00 90.62 157 ILE A CA 1
ATOM 1206 C C . ILE A 1 157 ? -10.792 -4.569 9.967 1.00 90.62 157 ILE A C 1
ATOM 1208 O O . ILE A 1 157 ? -11.297 -3.502 10.305 1.00 90.62 157 ILE A O 1
ATOM 1212 N N . LEU A 1 158 ? -9.724 -5.092 10.578 1.00 87.44 158 LEU A N 1
ATOM 1213 C CA . LEU A 1 158 ? -9.002 -4.408 11.652 1.00 87.44 158 LEU A CA 1
ATOM 1214 C C . LEU A 1 158 ? -8.587 -3.003 11.205 1.00 87.44 158 LEU A C 1
ATOM 1216 O O . LEU A 1 158 ? -9.014 -2.020 11.807 1.00 87.44 158 LEU A O 1
ATOM 1220 N N . GLU A 1 159 ? -7.863 -2.903 10.090 1.00 88.25 159 GLU A N 1
ATOM 1221 C CA . GLU A 1 159 ? -7.415 -1.618 9.546 1.00 88.25 159 GLU A CA 1
ATOM 1222 C C . GLU A 1 159 ? -8.584 -0.699 9.178 1.00 88.25 159 GLU A C 1
ATOM 1224 O O . GLU A 1 159 ? -8.549 0.499 9.471 1.00 88.25 159 GLU A O 1
ATOM 1229 N N . SER A 1 160 ? -9.658 -1.249 8.602 1.00 91.69 160 SER A N 1
ATOM 1230 C CA . SER A 1 160 ? -10.813 -0.436 8.205 1.00 91.69 160 SER A CA 1
ATOM 1231 C C . SER A 1 160 ? -11.570 0.124 9.408 1.00 91.69 160 SER A C 1
ATOM 1233 O O . SER A 1 160 ? -11.954 1.291 9.404 1.00 91.69 160 SER A O 1
ATOM 1235 N N . LEU A 1 161 ? -11.725 -0.653 10.482 1.00 90.25 161 LEU A N 1
ATOM 1236 C CA . LEU A 1 161 ? -12.395 -0.198 11.702 1.00 90.25 161 LEU A CA 1
ATOM 1237 C C . LEU A 1 161 ? -11.550 0.784 12.512 1.00 90.25 161 LEU A C 1
ATOM 1239 O O . LEU A 1 161 ? -12.100 1.723 13.084 1.00 90.25 161 LEU A O 1
ATOM 1243 N N . MET A 1 162 ? -10.230 0.606 12.534 1.00 86.94 162 MET A N 1
ATOM 1244 C CA . MET A 1 162 ? -9.316 1.584 13.126 1.00 86.94 162 MET A CA 1
ATOM 1245 C C . MET A 1 162 ? -9.295 2.898 12.358 1.00 86.94 162 MET A C 1
ATOM 1247 O O . MET A 1 162 ? -9.295 3.977 12.945 1.00 86.94 162 MET A O 1
ATOM 1251 N N . THR A 1 163 ? -9.309 2.811 11.030 1.00 91.12 163 THR A N 1
ATOM 1252 C CA . THR A 1 163 ? -9.436 3.994 10.183 1.00 91.12 163 THR A CA 1
ATOM 1253 C C . THR A 1 163 ? -10.760 4.690 10.468 1.00 91.12 163 THR A C 1
ATOM 1255 O O . THR A 1 163 ? -10.786 5.899 10.678 1.00 91.12 163 THR A O 1
ATOM 1258 N N . GLN A 1 164 ? -11.855 3.932 10.549 1.00 91.81 164 GLN A N 1
ATOM 1259 C CA . GLN A 1 164 ? -13.172 4.477 10.847 1.00 91.81 164 GLN A CA 1
ATOM 1260 C C . GLN A 1 164 ? -13.200 5.191 12.205 1.00 91.81 164 GLN A C 1
ATOM 1262 O O . GLN A 1 164 ? -13.676 6.318 12.270 1.00 91.81 164 GLN A O 1
ATOM 1267 N N . SER A 1 165 ? -12.658 4.590 13.270 1.00 88.94 165 SER A N 1
ATOM 1268 C CA . SER A 1 165 ? -12.673 5.199 14.607 1.00 88.94 165 SER A CA 1
ATOM 1269 C C . SER A 1 165 ? -11.866 6.497 14.671 1.00 88.94 165 SER A C 1
ATOM 1271 O O . SER A 1 165 ? -12.288 7.446 15.333 1.00 88.94 165 SER A O 1
ATOM 1273 N N . LEU A 1 166 ? -10.745 6.577 13.951 1.00 89.00 166 LEU A N 1
ATOM 1274 C CA . LEU A 1 166 ? -9.953 7.800 13.851 1.00 89.00 166 LEU A CA 1
ATOM 1275 C C . LEU A 1 166 ? -10.701 8.901 13.085 1.00 89.00 166 LEU A C 1
ATOM 1277 O O . LEU A 1 166 ? -10.722 10.057 13.508 1.00 89.00 166 LEU A O 1
ATOM 1281 N N . ILE A 1 167 ? -11.346 8.551 11.970 1.00 92.38 167 ILE A N 1
ATOM 1282 C CA . ILE A 1 167 ? -12.139 9.500 11.179 1.00 92.38 167 ILE A CA 1
ATOM 1283 C C . ILE A 1 167 ? -13.375 9.972 11.954 1.00 92.38 167 ILE A C 1
ATOM 1285 O O . ILE A 1 167 ? -13.694 11.162 11.927 1.00 92.38 167 ILE A O 1
ATOM 1289 N N . ASP A 1 168 ? -14.039 9.077 12.680 1.00 91.94 168 ASP A N 1
ATOM 1290 C CA . ASP A 1 168 ? -15.175 9.377 13.555 1.00 91.94 168 ASP A CA 1
ATOM 1291 C C . ASP A 1 168 ? -14.780 10.420 14.618 1.00 91.94 168 ASP A C 1
ATOM 1293 O O . ASP A 1 168 ? -15.471 11.428 14.778 1.00 91.94 168 ASP A O 1
ATOM 1297 N N . GLN A 1 169 ? -13.613 10.257 15.256 1.00 90.38 169 GLN A N 1
ATOM 1298 C CA . GLN A 1 169 ? -13.071 11.223 1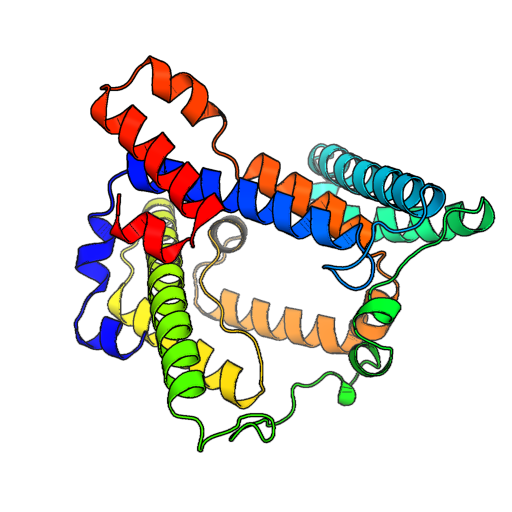6.223 1.00 90.38 169 GLN A CA 1
ATOM 1299 C C . GLN A 1 169 ? -12.797 12.599 15.600 1.00 90.38 169 GLN A C 1
ATOM 1301 O O . GLN A 1 169 ? -13.197 13.617 16.157 1.00 90.38 169 GLN A O 1
ATOM 1306 N N . ILE A 1 170 ? -12.155 12.645 14.428 1.00 91.94 170 ILE A N 1
ATOM 1307 C CA . ILE A 1 170 ? -11.808 13.906 13.745 1.00 91.94 170 ILE A CA 1
ATOM 1308 C C . ILE A 1 170 ? -13.055 14.643 13.249 1.00 91.94 170 ILE A C 1
ATOM 1310 O O . ILE A 1 170 ? -13.109 15.873 13.236 1.00 91.94 170 ILE A O 1
ATOM 1314 N N . THR A 1 171 ? -14.057 13.898 12.790 1.00 93.06 171 THR A N 1
ATOM 1315 C CA . THR A 1 171 ? -15.278 14.473 12.217 1.00 93.06 171 THR A CA 1
ATOM 1316 C C . THR A 1 171 ? -16.365 14.736 13.254 1.00 93.06 171 THR A C 1
ATOM 1318 O O . THR A 1 171 ? -17.330 15.423 12.922 1.00 93.06 171 THR A O 1
ATOM 1321 N N . GLY A 1 172 ? -16.220 14.219 14.478 1.00 92.62 172 GLY A N 1
ATOM 1322 C CA . GLY A 1 172 ? -17.249 14.276 15.515 1.00 92.62 172 GLY A CA 1
ATOM 1323 C C . GLY A 1 172 ? -18.492 13.456 15.159 1.00 92.62 172 GLY A C 1
ATOM 1324 O O . GLY A 1 172 ? -19.602 13.831 15.530 1.00 92.62 172 GLY A O 1
ATOM 1325 N N . THR A 1 173 ? -18.331 12.374 14.392 1.00 91.75 173 THR A N 1
ATOM 1326 C CA . THR A 1 173 ? -19.439 11.522 13.933 1.00 91.75 173 THR A CA 1
ATOM 1327 C C . THR A 1 173 ? -19.312 10.097 14.470 1.00 91.75 173 THR A C 1
ATOM 1329 O O . THR A 1 173 ? -18.325 9.750 15.111 1.00 91.75 173 THR A O 1
ATOM 1332 N N . GLN A 1 174 ? -20.344 9.274 14.270 1.00 88.56 174 GLN A N 1
ATOM 1333 C CA . GLN A 1 174 ? -20.315 7.854 14.626 1.00 88.56 174 GLN A CA 1
ATOM 1334 C C . GLN A 1 174 ? -20.613 7.001 13.397 1.00 88.56 174 GLN A C 1
ATOM 1336 O O . GLN A 1 174 ? -21.753 6.928 12.922 1.00 88.56 174 GLN A O 1
ATOM 1341 N N . GLY A 1 175 ? -19.587 6.332 12.885 1.00 86.31 175 GLY A N 1
ATOM 1342 C CA . GLY A 1 175 ? -19.710 5.356 11.823 1.00 86.31 175 GLY A CA 1
ATOM 1343 C C . GLY A 1 175 ? -20.235 4.011 12.331 1.00 86.31 175 GLY A C 1
ATOM 1344 O O . GLY A 1 175 ? -20.301 3.708 13.523 1.00 86.31 175 GLY A O 1
ATOM 1345 N N . SER A 1 176 ? -20.619 3.146 11.394 1.00 91.50 176 SER A N 1
ATOM 1346 C CA . SER A 1 176 ? -21.120 1.809 11.710 1.00 91.50 176 SER A CA 1
ATOM 1347 C C . SER A 1 176 ? -20.132 0.753 11.241 1.00 91.50 176 SER A C 1
ATOM 1349 O O . SER A 1 176 ? -20.128 0.406 10.061 1.00 91.50 176 SER A O 1
ATOM 1351 N N . GLY A 1 177 ? -19.400 0.148 12.181 1.00 90.50 177 GLY A N 1
ATOM 1352 C CA . GLY A 1 177 ? -18.436 -0.911 11.861 1.00 90.50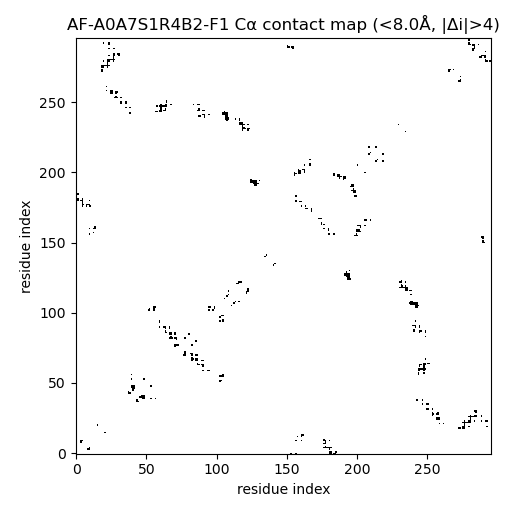 177 GLY A CA 1
ATOM 1353 C C . GLY A 1 177 ? -19.058 -2.121 11.155 1.00 90.50 177 GLY A C 1
ATOM 1354 O O . GLY A 1 177 ? -18.427 -2.757 10.314 1.00 90.50 177 GLY A O 1
ATOM 1355 N N . ARG A 1 178 ? -20.349 -2.399 11.403 1.00 92.06 178 ARG A N 1
ATOM 1356 C CA . ARG A 1 178 ? -21.102 -3.394 10.625 1.00 92.06 178 ARG A CA 1
ATOM 1357 C C . ARG A 1 178 ? -21.197 -3.000 9.152 1.00 92.06 178 ARG A C 1
ATOM 1359 O O . ARG A 1 178 ? -20.984 -3.847 8.291 1.00 92.06 178 ARG A O 1
ATOM 1366 N N . ARG A 1 179 ? -21.566 -1.747 8.859 1.00 92.12 179 ARG A N 1
ATOM 1367 C CA . ARG A 1 179 ? -21.677 -1.261 7.475 1.00 92.12 179 ARG A CA 1
ATOM 1368 C C . ARG A 1 179 ? -20.312 -1.242 6.796 1.00 92.12 179 ARG A C 1
ATOM 1370 O O . ARG A 1 179 ? -20.262 -1.590 5.626 1.00 92.12 179 ARG A O 1
ATOM 1377 N N . GLU A 1 180 ? -19.250 -0.927 7.531 1.00 92.75 180 GLU A N 1
ATOM 1378 C CA . GLU A 1 180 ? -17.877 -0.975 7.022 1.00 92.75 180 GLU A CA 1
ATOM 1379 C C . GLU A 1 180 ? -17.482 -2.397 6.601 1.00 92.75 180 GLU A C 1
ATOM 1381 O O . GLU A 1 180 ? -17.122 -2.629 5.450 1.00 92.75 180 GLU A O 1
ATOM 1386 N N . CYS A 1 181 ? -17.704 -3.392 7.471 1.00 93.75 181 CYS A N 1
ATOM 1387 C CA . CYS A 1 181 ? -17.449 -4.802 7.148 1.00 93.75 181 CYS A CA 1
ATOM 1388 C C . CYS A 1 181 ? -18.225 -5.278 5.907 1.00 93.75 181 CYS A C 1
ATOM 1390 O O . CYS A 1 181 ? -17.716 -6.074 5.114 1.00 93.75 181 CYS A O 1
ATOM 1392 N N . PHE A 1 182 ? -19.476 -4.824 5.757 1.00 94.88 182 PHE A N 1
ATOM 1393 C CA . PHE A 1 182 ? -20.298 -5.137 4.589 1.00 94.88 182 PHE A CA 1
ATOM 1394 C C . PHE A 1 182 ? -19.787 -4.436 3.328 1.00 94.88 182 PHE A C 1
ATOM 1396 O O . PHE A 1 182 ? -19.627 -5.098 2.307 1.00 94.88 182 PHE A O 1
ATOM 1403 N N . GLY A 1 183 ? -19.504 -3.134 3.395 1.00 94.12 183 GLY A N 1
ATOM 1404 C CA . GLY A 1 183 ? -19.001 -2.349 2.267 1.00 94.12 183 GLY A CA 1
ATOM 1405 C C . GLY A 1 183 ? -17.680 -2.897 1.737 1.00 94.12 183 GLY A C 1
ATOM 1406 O O . GLY A 1 183 ? -17.569 -3.185 0.546 1.00 94.12 183 GLY A O 1
ATOM 1407 N N . GLN A 1 184 ? -16.725 -3.149 2.633 1.00 95.12 184 GLN A N 1
ATOM 1408 C CA . GLN A 1 184 ? -15.444 -3.758 2.289 1.00 95.12 184 GLN A CA 1
ATOM 1409 C C . GLN A 1 184 ? -15.617 -5.172 1.712 1.00 95.12 184 GLN A C 1
ATOM 1411 O O . GLN A 1 184 ? -14.994 -5.514 0.709 1.00 95.12 184 GLN A O 1
ATOM 1416 N N . GLY A 1 185 ? -16.501 -5.985 2.306 1.00 95.75 185 GLY A N 1
ATOM 1417 C CA . GLY A 1 185 ? -16.799 -7.334 1.825 1.00 95.75 185 GLY A CA 1
ATOM 1418 C C . GLY A 1 185 ? -17.373 -7.362 0.412 1.00 95.75 185 GLY A C 1
ATOM 1419 O O . GLY A 1 185 ? -16.915 -8.148 -0.413 1.00 95.75 185 GLY A O 1
ATOM 1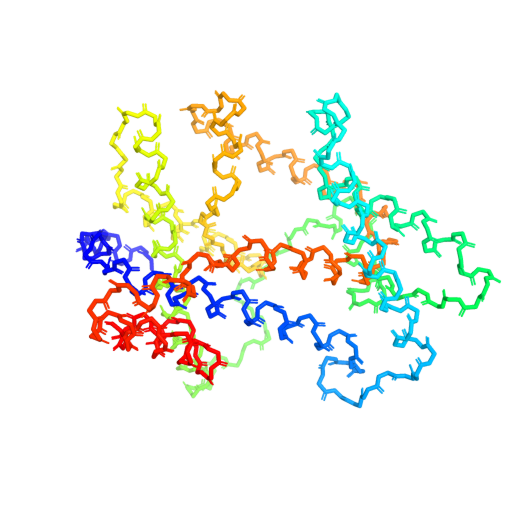420 N N . VAL A 1 186 ? -18.346 -6.493 0.122 1.00 96.00 186 VAL A N 1
ATOM 1421 C CA . VAL A 1 186 ? -18.919 -6.359 -1.224 1.00 96.00 186 VAL A CA 1
ATOM 1422 C C . VAL A 1 186 ? -17.857 -5.869 -2.206 1.00 96.00 186 VAL A C 1
ATOM 1424 O O . VAL A 1 186 ? -17.705 -6.472 -3.263 1.00 96.00 186 VAL A O 1
ATOM 1427 N N . GLY A 1 187 ? -17.083 -4.840 -1.846 1.00 95.31 187 GLY A N 1
ATOM 1428 C CA . GLY A 1 187 ? -16.006 -4.323 -2.693 1.00 95.31 187 GLY A CA 1
ATOM 1429 C C . GLY A 1 187 ? -14.990 -5.403 -3.068 1.00 95.31 187 GLY A C 1
ATOM 1430 O O . GLY A 1 187 ? -14.676 -5.572 -4.240 1.00 95.31 187 GLY A O 1
ATOM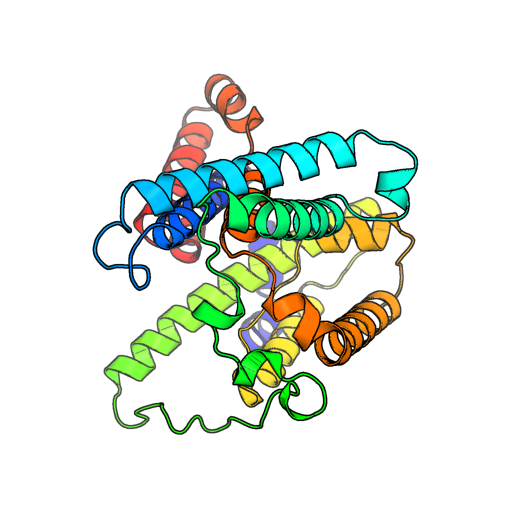 1431 N N . ASN A 1 188 ? -14.556 -6.208 -2.099 1.00 95.75 188 ASN A N 1
ATOM 1432 C CA . ASN A 1 188 ? -13.579 -7.271 -2.336 1.00 95.75 188 ASN A CA 1
ATOM 1433 C C . ASN A 1 188 ? -14.124 -8.446 -3.157 1.00 95.75 188 ASN A C 1
ATOM 1435 O O . ASN A 1 188 ? -13.370 -9.044 -3.922 1.00 95.75 188 ASN A O 1
ATOM 1439 N N . ILE A 1 189 ? -15.415 -8.771 -3.037 1.00 94.62 189 ILE A N 1
ATOM 1440 C CA . ILE A 1 189 ? -16.063 -9.766 -3.907 1.00 94.62 189 ILE A CA 1
ATOM 1441 C C . ILE A 1 189 ? -16.165 -9.237 -5.340 1.00 94.62 189 ILE A C 1
ATOM 1443 O O . ILE A 1 189 ? -15.877 -9.963 -6.283 1.00 94.62 189 ILE A O 1
ATOM 1447 N N . LEU A 1 190 ? -16.542 -7.970 -5.520 1.00 94.31 190 LEU A N 1
ATOM 1448 C CA . LEU A 1 190 ? -16.604 -7.377 -6.854 1.00 94.31 190 LEU A CA 1
ATOM 1449 C C . LEU A 1 190 ? -15.217 -7.326 -7.503 1.00 94.31 190 LEU A C 1
ATOM 1451 O O . LEU A 1 190 ? -15.083 -7.721 -8.655 1.00 94.31 190 LEU A O 1
ATOM 1455 N N . SER A 1 191 ? -14.180 -6.934 -6.758 1.00 93.12 191 SER A N 1
ATOM 1456 C CA . SER A 1 191 ? -12.789 -6.959 -7.225 1.00 93.12 191 SER A CA 1
ATOM 1457 C C . SER A 1 191 ? -12.338 -8.358 -7.659 1.00 93.12 191 SER A C 1
ATOM 1459 O O . SER A 1 191 ? -11.676 -8.500 -8.689 1.00 93.12 191 SER A O 1
ATOM 1461 N N . SER A 1 192 ? -12.723 -9.407 -6.923 1.00 90.94 192 SER A N 1
ATOM 1462 C CA . SER A 1 192 ? -12.286 -10.772 -7.231 1.00 90.94 192 SER A CA 1
ATOM 1463 C C . SER A 1 192 ? -12.868 -11.313 -8.539 1.00 90.94 192 SER A C 1
ATOM 1465 O O . SER A 1 192 ? -12.177 -12.069 -9.225 1.00 90.94 192 SER A O 1
ATOM 1467 N N . PHE A 1 193 ? -14.068 -10.877 -8.948 1.00 92.75 193 PHE A N 1
ATOM 1468 C CA . PHE A 1 193 ? -14.640 -11.241 -10.253 1.00 92.75 193 PHE A CA 1
ATOM 1469 C C . PHE A 1 193 ? -13.798 -10.773 -11.438 1.00 92.75 193 PHE A C 1
ATOM 1471 O O . PHE A 1 193 ? -13.864 -11.381 -12.505 1.00 92.75 193 PHE A O 1
ATOM 1478 N N . PHE A 1 194 ? -12.970 -9.750 -11.239 1.00 91.00 194 PHE A N 1
ATOM 1479 C CA . PHE A 1 194 ? -12.046 -9.254 -12.251 1.00 91.00 194 PHE A CA 1
ATOM 1480 C C . PHE A 1 194 ? -10.580 -9.619 -11.973 1.00 91.00 194 PHE A C 1
ATOM 1482 O O . PHE A 1 194 ? -9.666 -9.033 -12.544 1.00 91.00 194 PHE A O 1
ATOM 1489 N N . GLY A 1 195 ? -10.327 -10.564 -11.057 1.00 86.69 195 GLY A N 1
ATOM 1490 C CA . GLY A 1 195 ? -8.968 -10.974 -10.693 1.00 86.69 195 GLY A CA 1
ATOM 1491 C C . GLY A 1 195 ? -8.154 -9.904 -9.960 1.00 86.69 195 GLY A C 1
ATOM 1492 O O . GLY A 1 195 ? -6.936 -10.034 -9.865 1.00 86.69 195 GLY A O 1
ATOM 1493 N N . LEU A 1 196 ? -8.804 -8.858 -9.444 1.00 88.94 196 LEU A N 1
ATOM 1494 C CA . LEU A 1 196 ? -8.144 -7.780 -8.716 1.00 88.94 196 LEU A CA 1
ATOM 1495 C C . LEU A 1 196 ? -7.877 -8.192 -7.267 1.00 88.94 196 LEU A C 1
ATOM 1497 O O . LEU A 1 196 ? -8.652 -8.921 -6.641 1.00 88.94 196 LEU A O 1
ATOM 1501 N N . GLN A 1 197 ? -6.779 -7.682 -6.712 1.00 89.75 197 GLN A N 1
ATOM 1502 C CA . GLN A 1 197 ? -6.454 -7.872 -5.305 1.00 89.75 197 GLN A CA 1
ATOM 1503 C C . GLN A 1 197 ? -7.486 -7.157 -4.418 1.00 89.75 197 GLN A C 1
ATOM 1505 O O . GLN A 1 197 ? -7.923 -6.045 -4.713 1.00 89.75 197 GLN A O 1
ATOM 1510 N N . GLY A 1 198 ? -7.876 -7.802 -3.317 1.00 89.31 198 GLY A N 1
ATOM 1511 C CA . GLY A 1 198 ? -8.737 -7.183 -2.312 1.00 89.31 198 GLY A CA 1
ATOM 1512 C C . GLY A 1 198 ? -8.052 -6.010 -1.602 1.00 89.31 198 GLY A C 1
ATOM 1513 O O . GLY A 1 198 ? -6.832 -5.989 -1.449 1.00 89.31 198 GLY A O 1
ATOM 1514 N N . GLY A 1 199 ? -8.857 -5.057 -1.140 1.00 91.12 199 GLY A N 1
ATOM 1515 C CA . GLY A 1 199 ? -8.426 -3.865 -0.423 1.00 91.12 199 GLY A CA 1
ATOM 1516 C C . GLY A 1 199 ? -9.072 -3.697 0.955 1.00 91.12 199 GLY A C 1
ATOM 1517 O O . GLY A 1 199 ? -9.906 -4.486 1.426 1.00 91.12 199 GLY A O 1
ATOM 1518 N N . CYS A 1 200 ? -8.659 -2.626 1.614 1.00 92.75 200 CYS A N 1
ATOM 1519 C CA . CYS A 1 200 ? -9.141 -2.155 2.906 1.00 92.75 200 CYS A CA 1
ATOM 1520 C C . CYS A 1 200 ? -9.048 -0.627 2.954 1.00 92.75 200 CYS A C 1
ATOM 1522 O O . CYS A 1 200 ? -8.509 -0.008 2.030 1.00 92.75 200 CYS A O 1
ATOM 1524 N N . ALA A 1 201 ? -9.603 -0.015 3.999 1.00 90.75 201 ALA A N 1
ATOM 1525 C CA . ALA A 1 201 ? -9.404 1.410 4.203 1.00 90.75 201 ALA A CA 1
ATOM 1526 C C . ALA A 1 201 ? -7.950 1.683 4.605 1.00 90.75 201 ALA A C 1
ATOM 1528 O O . ALA A 1 201 ? -7.381 0.980 5.436 1.00 90.75 201 ALA A O 1
ATOM 1529 N N . LEU A 1 202 ? -7.376 2.743 4.040 1.00 89.75 202 LEU A N 1
ATOM 1530 C CA . LEU A 1 202 ? -6.044 3.208 4.396 1.00 89.75 202 LEU A CA 1
ATOM 1531 C C . LEU A 1 202 ? -6.158 4.493 5.218 1.00 89.75 202 LEU A C 1
ATOM 1533 O O . LEU A 1 202 ? -6.757 5.477 4.763 1.00 89.75 202 LEU A O 1
ATOM 1537 N N . ILE A 1 203 ? -5.544 4.499 6.405 1.00 88.12 203 ILE A N 1
ATOM 1538 C CA . ILE A 1 203 ? -5.591 5.626 7.349 1.00 88.12 203 ILE A CA 1
ATOM 1539 C C . ILE A 1 203 ? -5.145 6.925 6.667 1.00 88.12 203 ILE A C 1
ATOM 1541 O O . ILE A 1 203 ? -5.886 7.906 6.650 1.00 88.12 203 ILE A O 1
ATOM 1545 N N . ALA A 1 204 ? -3.969 6.920 6.033 1.00 84.81 204 ALA A N 1
ATOM 1546 C CA . ALA A 1 204 ? -3.384 8.117 5.431 1.00 84.81 204 ALA A CA 1
ATOM 1547 C C . ALA A 1 204 ? -4.270 8.736 4.333 1.00 84.81 204 ALA A C 1
ATOM 1549 O O . ALA A 1 204 ? -4.476 9.948 4.314 1.00 84.81 204 ALA A O 1
ATOM 1550 N N . GLN A 1 205 ? -4.831 7.918 3.438 1.00 89.38 205 GLN A N 1
ATOM 1551 C CA . GLN A 1 205 ? -5.712 8.405 2.368 1.00 89.38 205 GLN A CA 1
ATOM 1552 C C . GLN A 1 205 ? -7.037 8.935 2.913 1.00 89.38 205 GLN A C 1
ATOM 1554 O O . GLN A 1 205 ? -7.532 9.956 2.438 1.00 89.38 205 GLN A O 1
ATOM 1559 N N . SER A 1 206 ? -7.580 8.285 3.941 1.00 93.00 206 SER A N 1
ATOM 1560 C CA . SER A 1 206 ? -8.819 8.722 4.586 1.00 93.00 206 SER A CA 1
ATOM 1561 C C . SER A 1 206 ? -8.634 10.069 5.289 1.00 93.00 206 SER A C 1
ATOM 1563 O O . SER A 1 206 ? -9.466 10.963 5.131 1.00 93.00 206 SER A O 1
ATOM 1565 N N . LEU A 1 207 ? -7.509 10.251 5.989 1.00 90.12 207 LEU A N 1
ATOM 1566 C CA . LEU A 1 207 ? -7.139 11.519 6.621 1.00 90.12 207 LEU A CA 1
ATOM 1567 C C . LEU A 1 207 ? -6.933 12.634 5.595 1.00 90.12 207 LEU A C 1
ATOM 1569 O O . LEU A 1 207 ? -7.440 13.734 5.795 1.00 90.12 207 LEU A O 1
ATOM 1573 N N . MET A 1 208 ? -6.241 12.357 4.485 1.00 88.56 208 MET A N 1
ATOM 1574 C CA . MET A 1 208 ? -6.075 13.335 3.405 1.00 88.56 208 MET A CA 1
ATOM 1575 C C . MET A 1 208 ? -7.423 13.733 2.800 1.00 88.56 208 MET A C 1
ATOM 1577 O O . MET A 1 208 ? -7.691 14.920 2.659 1.00 88.56 208 MET A O 1
ATOM 1581 N N . ASN A 1 209 ? -8.302 12.769 2.513 1.00 92.44 209 ASN A N 1
ATOM 1582 C CA . ASN A 1 209 ? -9.625 13.046 1.954 1.00 92.44 209 ASN A CA 1
ATOM 1583 C C . ASN A 1 209 ? -10.468 13.940 2.882 1.00 92.44 209 ASN A C 1
ATOM 1585 O O . ASN A 1 209 ? -11.041 14.935 2.437 1.00 92.44 209 ASN A O 1
ATOM 1589 N N . VAL A 1 210 ? -10.506 13.630 4.183 1.00 92.88 210 VAL A N 1
ATOM 1590 C CA . VAL A 1 210 ? -11.228 14.447 5.175 1.00 92.88 210 VAL A CA 1
ATOM 1591 C C . VAL A 1 210 ? -10.563 15.811 5.373 1.00 92.88 210 VAL A C 1
ATOM 1593 O O . VAL A 1 210 ? -11.265 16.820 5.474 1.00 92.88 210 VAL A O 1
ATOM 1596 N N . GLY A 1 211 ? -9.229 15.864 5.368 1.00 88.12 211 GLY A N 1
ATOM 1597 C CA . GLY A 1 211 ? -8.446 17.100 5.432 1.00 88.12 211 GLY A CA 1
ATOM 1598 C C . GLY A 1 211 ? -8.672 18.019 4.228 1.00 88.12 211 GLY A C 1
ATOM 1599 O O . GLY A 1 211 ? -8.684 19.236 4.382 1.00 88.12 211 GLY A O 1
ATOM 1600 N N . SER A 1 212 ? -8.949 17.453 3.051 1.00 88.50 212 SER A N 1
ATOM 1601 C CA . SER A 1 212 ? -9.366 18.180 1.844 1.00 88.50 212 SER A CA 1
ATOM 1602 C C . SER A 1 212 ? -10.851 18.577 1.838 1.00 88.50 212 SER A C 1
ATOM 1604 O O . SER A 1 212 ? -11.341 19.088 0.835 1.00 88.50 212 SER A O 1
ATOM 1606 N N . GLY A 1 213 ? -11.588 18.355 2.933 1.00 90.38 213 GLY A N 1
ATOM 1607 C CA . GLY A 1 213 ? -13.004 18.716 3.056 1.00 90.38 213 GLY A CA 1
ATOM 1608 C C . GLY A 1 213 ? -13.985 17.632 2.598 1.00 90.38 213 GLY A C 1
ATOM 1609 O O . GLY A 1 213 ? -15.193 17.871 2.578 1.00 90.38 213 GLY A O 1
ATOM 1610 N N . GLY A 1 214 ? -13.514 16.427 2.268 1.00 92.75 214 GLY A N 1
ATOM 1611 C CA . GLY A 1 214 ? -14.368 15.290 1.935 1.00 92.75 214 GLY A CA 1
ATOM 1612 C C . GLY A 1 214 ? -15.212 14.848 3.133 1.00 92.75 214 GLY A C 1
ATOM 1613 O O . GLY A 1 214 ? -14.683 14.362 4.130 1.00 92.75 214 GLY A O 1
ATOM 1614 N N . ARG A 1 215 ? -16.540 15.010 3.049 1.00 89.38 215 ARG A N 1
ATOM 1615 C CA . ARG A 1 215 ? -17.484 14.638 4.129 1.00 89.38 215 ARG A CA 1
ATOM 1616 C C . ARG A 1 215 ? -18.575 13.656 3.712 1.00 89.38 215 ARG A C 1
ATOM 1618 O O . ARG A 1 215 ? -19.287 13.129 4.560 1.00 89.38 215 ARG A O 1
ATOM 1625 N N . THR A 1 216 ? -18.725 13.399 2.416 1.00 92.06 216 THR A N 1
ATOM 1626 C CA . THR A 1 216 ? -19.780 12.532 1.880 1.00 92.06 216 THR A CA 1
ATOM 1627 C C . THR A 1 216 ? -19.188 11.345 1.130 1.00 92.06 216 THR A C 1
ATOM 1629 O O . THR A 1 216 ? -18.035 11.368 0.692 1.00 92.06 216 THR A O 1
ATOM 1632 N N . ARG A 1 217 ? -20.006 10.307 0.922 1.00 90.81 217 ARG A N 1
ATOM 1633 C CA . ARG A 1 217 ? -19.638 9.109 0.141 1.00 90.81 217 ARG A CA 1
ATOM 1634 C C . ARG A 1 217 ? -19.260 9.430 -1.306 1.00 90.81 217 ARG A C 1
ATOM 1636 O O . ARG A 1 217 ? -18.538 8.659 -1.928 1.00 90.81 217 ARG A O 1
ATOM 1643 N N . LEU A 1 218 ? -19.715 10.577 -1.817 1.00 95.00 218 LEU A N 1
ATOM 1644 C CA . LEU A 1 218 ? -19.367 11.061 -3.148 1.00 95.00 218 LEU A CA 1
ATOM 1645 C C . LEU A 1 218 ? -17.852 11.251 -3.300 1.00 95.00 218 LEU A C 1
ATOM 1647 O O . LEU A 1 218 ? -17.332 10.971 -4.371 1.00 95.00 218 LEU A O 1
ATOM 1651 N N . SER A 1 219 ? -17.135 11.633 -2.234 1.00 94.94 219 SER A N 1
ATOM 1652 C CA . SER A 1 219 ? -15.670 11.775 -2.270 1.00 94.94 219 SER A CA 1
ATOM 1653 C C . SER A 1 219 ? -14.961 10.478 -2.681 1.00 94.94 219 SER A C 1
ATOM 1655 O O . SER A 1 219 ? -14.112 10.497 -3.568 1.00 94.94 219 SER A O 1
ATOM 1657 N N . GLY A 1 220 ? -15.377 9.335 -2.126 1.00 93.38 220 GLY A N 1
ATOM 1658 C CA . GLY A 1 220 ? -14.841 8.023 -2.495 1.00 93.38 220 GLY A CA 1
ATOM 1659 C C . GLY A 1 220 ? -15.183 7.618 -3.931 1.00 93.38 220 GLY A C 1
ATOM 1660 O O . GLY A 1 220 ? -14.333 7.076 -4.633 1.00 93.38 220 GLY A O 1
ATOM 1661 N N . VAL A 1 221 ? -16.399 7.929 -4.400 1.00 95.19 221 VAL A N 1
ATOM 1662 C CA . VAL A 1 221 ? -16.813 7.664 -5.792 1.00 95.19 221 VAL A CA 1
ATOM 1663 C C . VAL A 1 221 ? -15.993 8.501 -6.771 1.00 95.19 221 VAL A C 1
ATOM 1665 O O . VAL A 1 221 ? -15.475 7.967 -7.749 1.00 95.19 221 VAL A O 1
ATOM 1668 N N . VAL A 1 222 ? -15.828 9.795 -6.493 1.00 95.81 222 VAL A N 1
ATOM 1669 C CA . VAL A 1 222 ? -15.012 10.697 -7.314 1.00 95.81 222 VAL A CA 1
ATOM 1670 C C . VAL A 1 222 ? -13.560 10.230 -7.333 1.00 95.81 222 VAL A C 1
ATOM 1672 O O . VAL A 1 222 ? -12.970 10.161 -8.407 1.00 95.81 222 VAL A O 1
ATOM 1675 N N . MET A 1 223 ? -13.000 9.839 -6.185 1.00 93.50 223 MET A N 1
ATOM 1676 C CA . MET A 1 223 ? -11.654 9.267 -6.103 1.00 93.50 223 MET A CA 1
ATOM 1677 C C . MET A 1 223 ? -11.509 8.017 -6.983 1.00 93.50 223 MET A C 1
ATOM 1679 O O . MET A 1 223 ? -10.570 7.945 -7.771 1.00 93.50 223 MET A O 1
ATOM 1683 N N . ALA A 1 224 ? -12.440 7.062 -6.898 1.00 93.00 224 ALA A N 1
ATOM 1684 C CA . ALA A 1 224 ? -12.397 5.829 -7.684 1.00 93.00 224 ALA A CA 1
ATOM 1685 C C . ALA A 1 224 ? -12.514 6.088 -9.196 1.00 93.00 224 ALA A C 1
ATOM 1687 O O . ALA A 1 224 ? -11.735 5.539 -9.973 1.00 93.00 224 ALA A O 1
ATOM 1688 N N . LEU A 1 225 ? -13.446 6.951 -9.616 1.00 94.94 225 LEU A N 1
ATOM 1689 C CA . LEU A 1 225 ? -13.632 7.307 -11.026 1.00 94.94 225 LEU A CA 1
ATOM 1690 C C . LEU A 1 225 ? -12.436 8.080 -11.584 1.00 94.94 225 LEU A C 1
ATOM 1692 O O . LEU A 1 225 ? -11.987 7.799 -12.692 1.00 94.94 225 LEU A O 1
ATOM 1696 N N . THR A 1 226 ? -11.895 9.020 -10.807 1.00 94.06 226 THR A N 1
ATOM 1697 C CA . THR A 1 226 ? -10.730 9.821 -11.206 1.00 94.06 226 THR A CA 1
ATOM 1698 C C . THR A 1 226 ? -9.498 8.935 -11.319 1.00 94.06 226 THR A C 1
ATOM 1700 O O . THR A 1 226 ? -8.794 8.995 -12.322 1.00 94.06 226 THR A O 1
ATOM 1703 N N . LEU A 1 227 ? -9.263 8.057 -10.339 1.00 91.25 227 LEU A N 1
ATOM 1704 C CA . LEU A 1 227 ? -8.164 7.100 -10.389 1.00 91.25 227 LEU A CA 1
ATOM 1705 C C . LEU A 1 227 ? -8.314 6.143 -11.578 1.00 91.25 227 LEU A C 1
ATOM 1707 O O . LEU A 1 227 ? -7.345 5.927 -12.299 1.00 91.25 227 LEU A O 1
ATOM 1711 N N . GLY A 1 228 ? -9.520 5.624 -11.825 1.00 90.94 228 GLY A N 1
ATOM 1712 C CA . GLY A 1 228 ? -9.802 4.771 -12.980 1.00 90.94 228 GLY A CA 1
ATOM 1713 C C . GLY A 1 228 ? -9.533 5.477 -14.312 1.00 90.94 228 GLY A C 1
ATOM 1714 O O . GLY A 1 228 ? -8.854 4.923 -15.174 1.00 90.94 228 GLY A O 1
ATOM 1715 N N . ALA A 1 229 ? -9.990 6.723 -14.464 1.00 91.69 229 ALA A N 1
ATOM 1716 C CA . ALA A 1 229 ? -9.718 7.531 -15.650 1.00 91.69 229 ALA A CA 1
ATOM 1717 C C . ALA A 1 229 ? -8.214 7.794 -15.828 1.00 91.69 229 ALA A C 1
ATOM 1719 O O . ALA A 1 229 ? -7.683 7.615 -16.925 1.00 91.69 229 ALA A O 1
ATOM 1720 N N . CYS A 1 230 ? -7.511 8.145 -14.747 1.00 90.06 230 CYS A N 1
ATOM 1721 C CA . CYS A 1 230 ? -6.064 8.328 -14.764 1.00 90.06 230 CYS A CA 1
ATOM 1722 C C . CYS A 1 230 ? -5.343 7.052 -15.199 1.00 90.06 230 CYS A C 1
ATOM 1724 O O . CYS A 1 230 ? -4.478 7.127 -16.058 1.00 90.06 230 CYS A O 1
ATOM 1726 N N . VAL A 1 231 ? -5.707 5.881 -14.674 1.00 88.06 231 VAL A N 1
ATOM 1727 C CA . VAL A 1 231 ? -5.068 4.609 -15.050 1.00 88.06 231 VAL A CA 1
ATOM 1728 C C . VAL A 1 231 ? -5.276 4.288 -16.533 1.00 88.06 231 VAL A C 1
ATOM 1730 O O . VAL A 1 231 ? -4.335 3.866 -17.199 1.00 88.06 231 VAL A O 1
ATOM 1733 N N . VAL A 1 232 ? -6.475 4.527 -17.072 1.00 89.00 232 VAL A N 1
ATOM 1734 C CA . VAL A 1 232 ? -6.789 4.265 -18.489 1.00 89.00 232 VAL A CA 1
ATOM 1735 C C . VAL A 1 232 ? -6.033 5.206 -19.433 1.00 89.00 232 VAL A C 1
ATOM 1737 O O . VAL A 1 232 ? -5.588 4.773 -20.497 1.00 89.00 232 VAL A O 1
ATOM 1740 N N . VAL A 1 233 ? -5.882 6.481 -19.060 1.00 90.25 233 VAL A N 1
ATOM 1741 C CA . VAL A 1 233 ? -5.267 7.512 -19.917 1.00 90.25 233 VAL A CA 1
ATOM 1742 C C . VAL A 1 233 ? -3.749 7.584 -19.736 1.00 90.25 233 VAL A C 1
ATOM 1744 O O . VAL A 1 233 ? -3.017 7.658 -20.718 1.00 90.25 233 VAL A O 1
ATOM 1747 N N . LEU A 1 234 ? -3.258 7.551 -18.495 1.00 90.19 234 LEU A N 1
ATOM 1748 C CA . LEU A 1 234 ? -1.835 7.694 -18.168 1.00 90.19 234 LEU A CA 1
ATOM 1749 C C . LEU A 1 234 ? -1.079 6.359 -18.184 1.00 90.19 234 LEU A C 1
ATOM 1751 O O . LEU A 1 234 ? 0.128 6.378 -17.959 1.00 90.19 234 LEU A O 1
ATOM 1755 N N . SER A 1 235 ? -1.723 5.220 -18.474 1.00 88.44 235 SER A N 1
ATOM 1756 C CA . SER A 1 235 ? -1.062 3.901 -18.527 1.00 88.44 235 SER A CA 1
ATOM 1757 C C . SER A 1 235 ? 0.281 3.904 -19.285 1.00 88.44 235 SER A C 1
ATOM 1759 O O . SER A 1 235 ? 1.277 3.475 -18.697 1.00 88.44 235 SER A O 1
ATOM 1761 N N . PRO A 1 236 ? 0.377 4.484 -20.505 1.00 87.06 236 PRO A N 1
ATOM 1762 C CA . PRO A 1 236 ? 1.636 4.506 -21.262 1.00 87.06 236 PRO A CA 1
ATOM 1763 C C . PRO A 1 236 ? 2.722 5.379 -20.621 1.00 87.06 236 PRO A C 1
ATOM 1765 O O . PRO A 1 236 ? 3.912 5.153 -20.810 1.00 87.06 236 PRO A O 1
ATOM 1768 N N . VAL A 1 237 ? 2.327 6.397 -19.854 1.00 88.62 237 VAL A N 1
ATOM 1769 C CA . VAL A 1 237 ? 3.266 7.236 -19.094 1.00 88.62 237 VAL A CA 1
ATOM 1770 C C . VAL A 1 237 ? 3.732 6.492 -17.842 1.00 88.62 237 VAL A C 1
ATOM 1772 O O . VAL A 1 237 ? 4.907 6.547 -17.485 1.00 88.62 237 VAL A O 1
ATOM 1775 N N . MET A 1 238 ? 2.826 5.762 -17.186 1.00 87.81 238 MET A N 1
ATOM 1776 C CA . MET A 1 238 ? 3.138 4.968 -15.998 1.00 87.81 238 MET A CA 1
ATOM 1777 C C . MET A 1 238 ? 4.092 3.809 -16.307 1.00 87.81 238 MET A C 1
ATOM 1779 O O . MET A 1 238 ? 4.888 3.457 -15.439 1.00 87.81 238 MET A O 1
ATOM 1783 N N . SER A 1 239 ? 4.075 3.260 -17.528 1.00 88.69 239 SER A N 1
ATOM 1784 C CA . SER A 1 239 ? 4.978 2.171 -17.941 1.00 88.69 239 SER A CA 1
ATOM 1785 C C . SER A 1 239 ? 6.457 2.542 -17.780 1.00 88.69 239 SER A C 1
ATOM 1787 O O . SER A 1 239 ? 7.268 1.705 -17.386 1.00 88.69 239 SER A O 1
ATOM 1789 N N . GLN A 1 240 ? 6.788 3.824 -17.967 1.00 89.06 240 GLN A N 1
ATOM 1790 C CA . GLN A 1 240 ? 8.153 4.350 -17.916 1.00 89.06 240 GLN A CA 1
ATOM 1791 C C . GLN A 1 240 ? 8.669 4.612 -16.496 1.00 89.06 240 GLN A C 1
ATOM 1793 O O . GLN A 1 240 ? 9.831 4.989 -16.325 1.00 89.06 240 GLN A O 1
ATOM 1798 N N . ILE A 1 241 ? 7.830 4.442 -15.469 1.00 91.12 241 ILE A N 1
ATOM 1799 C CA . ILE A 1 241 ? 8.227 4.683 -14.081 1.00 91.12 241 ILE A CA 1
ATOM 1800 C C . ILE A 1 241 ? 9.307 3.662 -13.686 1.00 91.12 241 ILE A C 1
ATOM 1802 O O . ILE A 1 241 ? 9.065 2.454 -13.770 1.00 91.12 241 ILE A O 1
ATOM 1806 N N . PRO A 1 242 ? 10.486 4.107 -13.212 1.00 91.56 242 PRO A N 1
ATOM 1807 C CA . PRO A 1 242 ? 11.508 3.200 -12.710 1.00 91.56 242 PRO A CA 1
ATOM 1808 C C . PRO A 1 242 ? 11.015 2.466 -11.461 1.00 91.56 242 PRO A C 1
ATOM 1810 O O . PRO A 1 242 ? 10.547 3.090 -10.507 1.00 91.56 242 PRO A O 1
ATOM 1813 N N . VAL A 1 243 ? 11.212 1.150 -11.403 1.00 90.69 243 VAL A N 1
ATOM 1814 C CA . VAL A 1 243 ? 10.898 0.325 -10.223 1.00 90.69 243 VAL A CA 1
ATOM 1815 C C . VAL A 1 243 ? 11.635 0.847 -8.987 1.00 90.69 243 VAL A C 1
ATOM 1817 O O . VAL A 1 243 ? 11.072 0.896 -7.896 1.00 90.69 243 VAL A O 1
ATOM 1820 N N . ALA A 1 244 ? 12.870 1.321 -9.166 1.00 91.12 244 ALA A N 1
ATOM 1821 C CA . ALA A 1 244 ? 13.670 1.918 -8.101 1.00 91.12 244 ALA A CA 1
ATOM 1822 C C . ALA A 1 244 ? 13.020 3.168 -7.471 1.00 91.12 244 ALA A C 1
ATOM 1824 O O . ALA A 1 244 ? 13.185 3.400 -6.273 1.00 91.12 244 ALA A O 1
ATOM 1825 N N . ALA A 1 245 ? 12.236 3.940 -8.235 1.00 92.75 245 ALA A N 1
ATOM 1826 C CA . ALA A 1 245 ? 11.499 5.085 -7.701 1.00 92.75 245 ALA A CA 1
ATOM 1827 C C . ALA A 1 245 ? 10.437 4.635 -6.687 1.00 92.75 245 ALA A C 1
ATOM 1829 O O . ALA A 1 245 ? 10.316 5.209 -5.605 1.00 92.75 245 ALA A O 1
ATOM 1830 N N . LEU A 1 246 ? 9.709 3.560 -7.011 1.00 92.25 246 LEU A N 1
ATOM 1831 C CA . LEU A 1 246 ? 8.715 2.962 -6.118 1.00 92.25 246 LEU A CA 1
ATOM 1832 C C . LEU A 1 246 ? 9.374 2.323 -4.897 1.00 92.25 246 LEU A C 1
ATOM 1834 O O . LEU A 1 246 ? 8.878 2.494 -3.789 1.00 92.25 246 LEU A O 1
ATOM 1838 N N . VAL A 1 247 ? 10.517 1.657 -5.080 1.00 93.56 247 VAL A N 1
ATOM 1839 C CA . VAL A 1 247 ? 11.323 1.107 -3.981 1.00 93.56 247 VAL A CA 1
ATOM 1840 C C . VAL A 1 247 ? 11.705 2.198 -2.985 1.00 93.56 247 VAL A C 1
ATOM 1842 O O . VAL A 1 247 ? 11.453 2.047 -1.789 1.00 93.56 247 VAL A O 1
ATOM 1845 N N . GLY A 1 248 ? 12.264 3.315 -3.460 1.00 94.62 248 GLY A N 1
ATOM 1846 C CA . GLY A 1 248 ? 12.630 4.446 -2.608 1.00 94.62 248 GLY A CA 1
ATOM 1847 C C . GLY A 1 248 ? 11.422 5.055 -1.900 1.00 94.62 248 GLY A C 1
ATOM 1848 O O . GLY A 1 248 ? 11.435 5.230 -0.682 1.00 94.62 248 GLY A O 1
ATOM 1849 N N . LEU A 1 249 ? 10.341 5.310 -2.639 1.00 94.38 249 LEU A N 1
ATOM 1850 C CA . LEU A 1 249 ? 9.127 5.900 -2.084 1.00 94.38 249 LEU A CA 1
ATOM 1851 C C . LEU A 1 249 ? 8.461 4.997 -1.034 1.00 94.38 249 LEU A C 1
ATOM 1853 O O . LEU A 1 249 ? 8.103 5.478 0.038 1.00 94.38 249 LEU A O 1
ATOM 1857 N N . ILE A 1 250 ? 8.314 3.695 -1.300 1.00 93.38 250 ILE A N 1
ATOM 1858 C CA . ILE A 1 250 ? 7.720 2.749 -0.345 1.00 93.38 250 ILE A CA 1
ATOM 1859 C C . ILE A 1 250 ? 8.628 2.580 0.875 1.00 93.38 250 ILE A C 1
ATOM 1861 O O . ILE A 1 250 ? 8.123 2.497 1.992 1.00 93.38 250 ILE A O 1
ATOM 1865 N N . THR A 1 251 ? 9.952 2.596 0.694 1.00 95.38 251 THR A N 1
ATOM 1866 C CA . THR A 1 251 ? 10.903 2.586 1.816 1.00 95.38 251 THR A CA 1
ATOM 1867 C C . THR A 1 251 ? 10.723 3.826 2.691 1.00 95.38 251 THR A C 1
ATOM 1869 O O . THR A 1 251 ? 10.621 3.697 3.907 1.00 95.38 251 THR A O 1
ATOM 1872 N N . LEU A 1 252 ? 10.591 5.020 2.100 1.00 94.62 252 LEU A N 1
ATOM 1873 C CA . LEU A 1 252 ? 10.303 6.248 2.847 1.00 94.62 252 LEU A CA 1
ATOM 1874 C C . LEU A 1 252 ? 8.961 6.176 3.586 1.00 94.62 252 LEU A C 1
ATOM 1876 O O . LEU A 1 252 ? 8.880 6.558 4.750 1.00 94.62 252 LEU A O 1
ATOM 1880 N N . ILE A 1 253 ? 7.909 5.682 2.929 1.00 91.56 253 ILE A N 1
ATOM 1881 C CA . ILE A 1 253 ? 6.590 5.517 3.553 1.00 91.56 253 ILE A CA 1
ATOM 1882 C C . ILE A 1 253 ? 6.678 4.541 4.727 1.00 91.56 253 ILE A C 1
ATOM 1884 O O . ILE A 1 253 ? 6.130 4.830 5.787 1.00 91.56 253 ILE A O 1
ATOM 1888 N N . ALA A 1 254 ? 7.393 3.426 4.578 1.00 93.31 254 ALA A N 1
ATOM 1889 C CA . ALA A 1 254 ? 7.594 2.462 5.652 1.00 93.31 254 ALA A CA 1
ATOM 1890 C C . ALA A 1 254 ? 8.372 3.072 6.830 1.00 93.31 254 ALA A C 1
ATOM 1892 O O . ALA A 1 254 ? 7.956 2.910 7.974 1.00 93.31 254 ALA A O 1
ATOM 1893 N N . LEU A 1 255 ? 9.429 3.848 6.564 1.00 93.81 255 LEU A N 1
ATOM 1894 C CA . LEU A 1 255 ? 10.161 4.585 7.601 1.00 93.81 255 LEU A CA 1
ATOM 1895 C C . LEU A 1 255 ? 9.267 5.592 8.333 1.00 93.81 255 LEU A C 1
ATOM 1897 O O . LEU A 1 255 ? 9.366 5.713 9.546 1.00 93.81 255 LEU A O 1
ATOM 1901 N N . ASN A 1 256 ? 8.369 6.280 7.628 1.00 90.94 256 ASN A N 1
ATOM 1902 C CA . ASN A 1 256 ? 7.417 7.208 8.247 1.00 90.94 256 ASN A CA 1
ATOM 1903 C C . ASN A 1 256 ? 6.261 6.498 8.969 1.00 90.94 256 ASN A C 1
ATOM 1905 O O . ASN A 1 256 ? 5.638 7.085 9.848 1.00 90.94 256 ASN A O 1
ATOM 1909 N N . THR A 1 257 ? 5.951 5.261 8.577 1.00 90.12 257 THR A N 1
ATOM 1910 C CA . THR A 1 257 ? 4.915 4.431 9.210 1.00 90.12 257 THR A CA 1
ATOM 1911 C C . THR A 1 257 ? 5.427 3.822 10.509 1.00 90.12 257 THR A C 1
ATOM 1913 O O . THR A 1 257 ? 4.653 3.660 11.446 1.00 90.12 257 THR A O 1
ATOM 1916 N N . PHE A 1 258 ? 6.724 3.513 10.587 1.00 93.56 258 PHE A N 1
ATOM 1917 C CA . PHE A 1 258 ? 7.347 3.026 11.809 1.00 93.56 258 PHE A CA 1
ATOM 1918 C C . PHE A 1 258 ? 7.140 4.029 12.953 1.00 93.56 258 PHE A C 1
ATOM 1920 O O . PHE A 1 258 ? 7.473 5.212 12.844 1.00 93.56 258 PHE A O 1
ATOM 1927 N N . ALA A 1 259 ? 6.589 3.559 14.068 1.00 91.06 259 ALA A N 1
ATOM 1928 C CA . ALA A 1 259 ? 6.284 4.388 15.219 1.00 91.06 259 ALA A CA 1
ATOM 1929 C C . ALA A 1 259 ? 7.561 4.635 16.03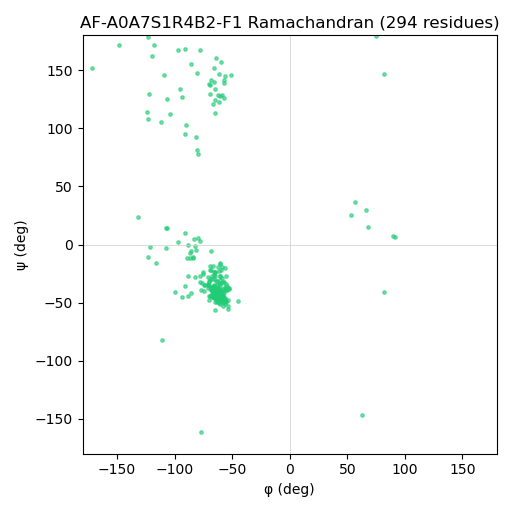2 1.00 91.06 259 ALA A C 1
ATOM 1931 O O . ALA A 1 259 ? 7.762 4.031 17.075 1.00 91.06 259 ALA A O 1
ATOM 1932 N N . TRP A 1 260 ? 8.436 5.541 15.584 1.00 91.38 260 TRP A N 1
ATOM 1933 C CA . TRP A 1 260 ? 9.731 5.809 16.237 1.00 91.38 260 TRP A CA 1
ATOM 1934 C C . TRP A 1 260 ? 9.622 6.124 17.733 1.00 91.38 260 TRP A C 1
ATOM 1936 O O . TRP A 1 260 ? 10.431 5.646 18.526 1.00 91.38 260 TRP A O 1
ATOM 1946 N N . GLY A 1 261 ? 8.573 6.849 18.135 1.00 88.38 261 GLY A N 1
ATOM 1947 C CA . GLY A 1 261 ? 8.289 7.132 19.543 1.00 88.38 261 GLY A CA 1
ATOM 1948 C C . GLY A 1 261 ? 8.007 5.881 20.385 1.00 88.38 261 GLY A C 1
ATOM 1949 O O . GLY A 1 261 ? 8.168 5.926 21.602 1.00 88.38 261 GLY A O 1
ATOM 1950 N N . SER A 1 262 ? 7.651 4.744 19.772 1.00 87.62 262 SER A N 1
ATOM 1951 C CA . SER A 1 262 ? 7.479 3.485 20.497 1.00 87.62 262 SER A CA 1
ATOM 1952 C C . SER A 1 262 ? 8.791 3.006 21.113 1.00 87.62 262 SER A C 1
ATOM 1954 O O . SER A 1 262 ? 8.748 2.388 22.164 1.00 87.62 262 SER A O 1
ATOM 1956 N N . LEU A 1 263 ? 9.951 3.289 20.505 1.00 89.44 263 LEU A N 1
ATOM 1957 C CA . LEU A 1 263 ? 11.252 2.872 21.045 1.00 89.44 263 LEU A CA 1
ATOM 1958 C C . LEU A 1 263 ? 11.558 3.558 22.378 1.00 89.44 263 LEU A C 1
ATOM 1960 O O . LEU A 1 263 ? 12.011 2.914 23.318 1.00 89.44 263 LEU A O 1
ATOM 1964 N N . GLU A 1 264 ? 11.264 4.853 22.477 1.00 86.62 264 GLU A N 1
ATOM 1965 C CA . GLU A 1 264 ? 11.375 5.586 23.739 1.00 86.62 264 GLU A CA 1
ATOM 1966 C C . GLU A 1 264 ? 10.294 5.164 24.736 1.00 86.62 264 GLU A C 1
ATOM 1968 O O . GLU A 1 264 ? 10.540 5.123 25.941 1.00 86.62 264 GLU A O 1
ATOM 1973 N N . LEU A 1 265 ? 9.095 4.842 24.238 1.00 85.06 265 LEU A N 1
ATOM 1974 C CA . LEU A 1 265 ? 7.978 4.384 25.054 1.00 85.06 265 LEU A CA 1
ATOM 1975 C C . LEU A 1 265 ? 8.288 3.046 25.739 1.00 85.06 265 LEU A C 1
ATOM 1977 O O . LEU A 1 265 ? 7.944 2.894 26.905 1.00 85.06 265 LEU A O 1
ATOM 1981 N N . LEU A 1 266 ? 8.994 2.123 25.069 1.00 88.06 266 LEU A N 1
ATOM 1982 C CA . LEU A 1 266 ? 9.417 0.831 25.638 1.00 88.06 266 LEU A CA 1
ATOM 1983 C C . LEU A 1 266 ? 10.215 0.980 26.941 1.00 88.06 266 LEU A C 1
ATOM 1985 O O . LEU A 1 266 ? 10.198 0.075 27.768 1.00 88.06 266 LEU A O 1
ATOM 1989 N N . LEU A 1 267 ? 10.905 2.108 27.129 1.00 87.50 267 LEU A N 1
ATOM 1990 C CA . LEU A 1 267 ? 11.689 2.391 28.334 1.00 87.50 267 LEU A CA 1
ATOM 1991 C C . LEU A 1 267 ? 10.861 3.024 29.465 1.00 87.50 267 LEU A C 1
ATOM 1993 O O . LEU A 1 267 ? 11.365 3.167 30.575 1.00 87.50 267 LEU A O 1
ATOM 1997 N N . LYS A 1 268 ? 9.627 3.455 29.181 1.00 88.88 268 LYS A N 1
ATOM 1998 C CA . LYS A 1 268 ? 8.777 4.237 30.094 1.00 88.88 268 LYS A CA 1
ATOM 1999 C C . LYS A 1 268 ? 7.497 3.513 30.521 1.00 88.88 268 LYS A C 1
ATOM 2001 O O . LYS A 1 268 ? 6.853 3.971 31.460 1.00 88.88 268 LYS A O 1
ATOM 2006 N N . VAL A 1 269 ? 7.105 2.450 29.822 1.00 90.06 269 VAL A N 1
ATOM 2007 C CA . VAL A 1 269 ? 5.879 1.677 30.091 1.00 90.06 269 VAL A CA 1
ATOM 2008 C C . VAL A 1 269 ? 6.157 0.432 30.921 1.00 90.06 269 VAL A C 1
ATOM 2010 O O . VAL A 1 269 ? 7.306 0.018 31.081 1.00 90.06 269 VAL A O 1
ATOM 2013 N N . ASP A 1 270 ? 5.085 -0.177 31.424 1.00 92.25 270 ASP A N 1
ATOM 2014 C CA . ASP A 1 270 ? 5.158 -1.447 32.133 1.00 92.25 270 ASP A CA 1
ATOM 2015 C C . ASP A 1 270 ? 5.812 -2.530 31.266 1.00 92.25 270 ASP A C 1
ATOM 2017 O O . ASP A 1 270 ? 5.619 -2.604 30.048 1.00 92.25 270 ASP A O 1
ATOM 2021 N N . LEU A 1 271 ? 6.567 -3.417 31.919 1.00 92.31 271 LEU A N 1
ATOM 2022 C CA . LEU A 1 271 ? 7.317 -4.482 31.250 1.00 92.31 271 LEU A CA 1
ATOM 2023 C C . LEU A 1 271 ? 6.420 -5.351 30.355 1.00 92.31 271 LEU A C 1
ATOM 2025 O O . LEU A 1 271 ? 6.852 -5.785 29.292 1.00 92.31 271 LEU A O 1
ATOM 2029 N N . ILE A 1 272 ? 5.173 -5.588 30.773 1.00 92.38 272 ILE A N 1
ATOM 2030 C CA . ILE A 1 272 ? 4.206 -6.396 30.021 1.00 92.38 272 ILE A CA 1
ATOM 2031 C C . ILE A 1 272 ? 3.888 -5.730 28.680 1.00 92.38 272 ILE A C 1
ATOM 2033 O O . ILE A 1 272 ? 4.016 -6.373 27.640 1.00 92.38 272 ILE A O 1
ATOM 2037 N N . ASP A 1 273 ? 3.558 -4.439 28.683 1.00 91.81 273 ASP A N 1
ATOM 2038 C CA . ASP A 1 273 ? 3.253 -3.690 27.461 1.00 91.81 273 ASP A CA 1
ATOM 2039 C C . ASP A 1 273 ? 4.465 -3.637 26.526 1.00 91.81 273 ASP A C 1
ATOM 2041 O O . ASP A 1 273 ? 4.331 -3.832 25.315 1.00 91.81 273 ASP A O 1
ATOM 2045 N N . ALA A 1 274 ? 5.664 -3.449 27.084 1.00 92.81 274 ALA A N 1
ATOM 2046 C CA . ALA A 1 274 ? 6.901 -3.468 26.311 1.00 92.81 274 ALA A CA 1
ATOM 2047 C C . ALA A 1 274 ? 7.145 -4.832 25.640 1.00 92.81 274 ALA A C 1
ATOM 2049 O O . ALA A 1 274 ? 7.468 -4.898 24.449 1.00 92.81 274 ALA A O 1
ATOM 2050 N N . VAL A 1 275 ? 6.939 -5.928 26.378 1.00 93.88 275 VAL A N 1
ATOM 2051 C CA . VAL A 1 275 ? 7.055 -7.294 25.851 1.00 93.88 275 VAL A CA 1
ATOM 2052 C C . VAL A 1 275 ? 6.023 -7.546 24.755 1.00 93.88 275 VAL A C 1
ATOM 2054 O O . VAL A 1 275 ? 6.386 -8.103 23.721 1.00 93.88 275 VAL A O 1
ATOM 2057 N N . VAL A 1 276 ? 4.773 -7.101 24.924 1.00 93.62 276 VAL A N 1
ATOM 2058 C CA . VAL A 1 276 ? 3.713 -7.256 23.912 1.00 93.62 276 VAL A CA 1
ATOM 2059 C C . VAL A 1 276 ? 4.083 -6.539 22.612 1.00 93.62 276 VAL A C 1
ATOM 2061 O O . VAL A 1 276 ? 4.002 -7.146 21.544 1.00 93.62 276 VAL A O 1
ATOM 2064 N N . VAL A 1 277 ? 4.563 -5.290 22.673 1.00 93.94 277 VAL A N 1
ATOM 2065 C CA . VAL A 1 277 ? 5.001 -4.543 21.476 1.00 93.94 277 VAL A CA 1
ATOM 2066 C C . VAL A 1 277 ? 6.090 -5.309 20.720 1.00 93.94 277 VAL A C 1
ATOM 2068 O O . VAL A 1 277 ? 5.995 -5.494 19.501 1.00 93.94 277 VAL A O 1
ATOM 2071 N N . VAL A 1 278 ? 7.125 -5.771 21.429 1.00 94.38 278 VAL A N 1
ATOM 2072 C CA . VAL A 1 278 ? 8.247 -6.501 20.821 1.00 94.38 278 VAL A CA 1
ATOM 2073 C C . VAL A 1 278 ? 7.778 -7.839 20.250 1.00 94.38 278 VAL A C 1
ATOM 2075 O O . VAL A 1 278 ? 8.104 -8.161 19.107 1.00 94.38 278 VAL A O 1
ATOM 2078 N N . LEU A 1 279 ? 6.972 -8.590 21.002 1.00 94.69 279 LEU A N 1
ATOM 2079 C CA . LEU A 1 279 ? 6.425 -9.879 20.589 1.00 94.69 279 LEU A CA 1
ATOM 2080 C C . LEU A 1 279 ? 5.619 -9.747 19.295 1.00 94.69 279 LEU A C 1
ATOM 2082 O O . LEU A 1 279 ? 5.912 -10.436 18.318 1.00 94.69 279 LEU A O 1
ATOM 2086 N N . VAL A 1 280 ? 4.649 -8.830 19.255 1.00 94.31 280 VAL A N 1
ATOM 2087 C CA . VAL A 1 280 ? 3.800 -8.608 18.076 1.00 94.31 280 VAL A CA 1
ATOM 2088 C C . VAL A 1 280 ? 4.646 -8.165 16.880 1.00 94.31 280 VAL A C 1
ATOM 2090 O O . VAL A 1 280 ? 4.450 -8.675 15.775 1.00 94.31 280 VAL A O 1
ATOM 2093 N N . THR A 1 281 ? 5.643 -7.297 17.088 1.00 94.44 281 THR A N 1
ATOM 2094 C CA . THR A 1 281 ? 6.575 -6.874 16.025 1.00 94.44 281 THR A CA 1
ATOM 2095 C C . THR A 1 281 ? 7.325 -8.074 15.436 1.00 94.44 281 THR A C 1
ATOM 2097 O O . THR A 1 281 ? 7.349 -8.265 14.219 1.00 94.44 281 THR A O 1
ATOM 2100 N N . VAL A 1 282 ? 7.907 -8.927 16.285 1.00 95.00 282 VAL A N 1
ATOM 2101 C CA . VAL A 1 282 ? 8.683 -10.102 15.855 1.00 95.00 282 VAL A CA 1
ATOM 2102 C C . VAL A 1 282 ? 7.796 -11.131 15.151 1.00 95.00 282 VAL A C 1
ATOM 2104 O O . VAL A 1 282 ? 8.155 -11.618 14.075 1.00 95.00 282 VAL A O 1
ATOM 2107 N N . VAL A 1 283 ? 6.622 -11.441 15.710 1.00 94.25 283 VAL A N 1
ATOM 2108 C CA . VAL A 1 283 ? 5.676 -12.397 15.112 1.00 94.25 283 VAL A CA 1
ATOM 2109 C C . VAL A 1 283 ? 5.184 -11.897 13.754 1.00 94.25 283 VAL A C 1
ATOM 2111 O O . VAL A 1 283 ? 5.102 -12.689 12.814 1.00 94.25 283 VAL A O 1
ATOM 2114 N N . THR A 1 284 ? 4.942 -10.591 13.613 1.00 91.44 284 THR A N 1
ATOM 2115 C CA . THR A 1 284 ? 4.558 -9.975 12.334 1.00 91.44 284 THR A CA 1
ATOM 2116 C C . THR A 1 284 ? 5.619 -10.209 11.261 1.00 91.44 284 THR A C 1
ATOM 2118 O O . THR A 1 284 ? 5.302 -10.633 10.151 1.00 91.44 284 THR A O 1
ATOM 2121 N N . VAL A 1 285 ? 6.889 -9.965 11.592 1.00 92.88 285 VAL A N 1
ATOM 2122 C CA . VAL A 1 285 ? 8.005 -10.087 10.642 1.00 92.88 285 VAL A CA 1
ATOM 2123 C C . VAL A 1 285 ? 8.300 -11.547 10.288 1.00 92.88 285 VAL A C 1
ATOM 2125 O O . VAL A 1 285 ? 8.709 -11.843 9.158 1.00 92.88 285 VAL A O 1
ATOM 2128 N N . TRP A 1 286 ? 8.124 -12.463 11.244 1.00 91.06 286 TRP A N 1
ATOM 2129 C CA . TRP A 1 286 ? 8.512 -13.862 11.078 1.00 91.06 286 TRP A CA 1
ATOM 2130 C C . TRP A 1 286 ? 7.409 -14.761 10.517 1.00 91.06 286 TRP A C 1
ATOM 2132 O O . TRP A 1 286 ? 7.706 -15.694 9.767 1.00 91.06 286 TRP A O 1
ATOM 2142 N N . LYS A 1 287 ? 6.150 -14.518 10.889 1.00 87.19 287 LYS A N 1
ATOM 2143 C CA . LYS A 1 287 ? 5.018 -15.374 10.524 1.00 87.19 287 LYS A CA 1
ATOM 2144 C C . LYS A 1 287 ? 4.099 -14.678 9.540 1.00 87.19 287 LYS A C 1
ATOM 2146 O O . LYS A 1 287 ? 4.144 -14.976 8.351 1.00 87.19 287 LYS A O 1
ATOM 2151 N N . ASP A 1 288 ? 3.220 -13.835 10.058 1.00 84.12 288 ASP A N 1
ATOM 2152 C CA . ASP A 1 288 ? 2.195 -13.140 9.299 1.00 84.12 288 ASP A CA 1
ATOM 2153 C C . ASP A 1 288 ? 1.522 -12.105 10.198 1.00 84.12 288 ASP A C 1
ATOM 2155 O O . ASP A 1 288 ? 1.399 -12.293 11.413 1.00 84.12 288 ASP A O 1
ATOM 2159 N N . LEU A 1 289 ? 1.029 -11.046 9.572 1.00 79.44 289 LEU A N 1
ATOM 2160 C CA . LEU A 1 289 ? 0.381 -9.930 10.236 1.00 79.44 289 LEU A CA 1
ATOM 2161 C C . LEU A 1 289 ? -0.893 -10.353 10.993 1.00 79.44 289 LEU A C 1
ATOM 2163 O O . LEU A 1 289 ? -1.132 -9.896 12.107 1.00 79.44 289 LEU A O 1
ATOM 2167 N N . ALA A 1 290 ? -1.685 -11.281 10.445 1.00 78.75 290 ALA A N 1
ATOM 2168 C CA . ALA A 1 290 ? -2.901 -11.746 11.111 1.00 78.75 290 ALA A CA 1
ATOM 2169 C C . ALA A 1 290 ? -2.602 -12.612 12.341 1.00 78.75 290 ALA A C 1
ATOM 2171 O O . ALA A 1 290 ? -3.333 -12.564 13.325 1.00 78.75 290 ALA A O 1
ATOM 2172 N N . ILE A 1 291 ? -1.528 -13.408 12.284 1.00 84.44 291 ILE A N 1
ATOM 2173 C CA . ILE A 1 291 ? -1.103 -14.243 13.415 1.00 84.44 291 ILE A CA 1
ATOM 2174 C C . ILE A 1 291 ? -0.642 -13.341 14.555 1.00 84.44 291 ILE A C 1
ATOM 2176 O O . ILE A 1 291 ? -1.044 -13.568 15.687 1.00 84.44 291 ILE A O 1
ATOM 2180 N N . ALA A 1 292 ? 0.119 -12.289 14.245 1.00 84.56 292 ALA A N 1
ATOM 2181 C CA . ALA A 1 292 ? 0.620 -11.353 15.241 1.00 84.56 292 ALA A CA 1
ATOM 2182 C C . ALA A 1 292 ? -0.496 -10.693 16.064 1.00 84.56 292 ALA A C 1
ATOM 2184 O O . ALA A 1 292 ? -0.390 -10.648 17.287 1.00 84.56 292 ALA A O 1
ATOM 2185 N N . VAL 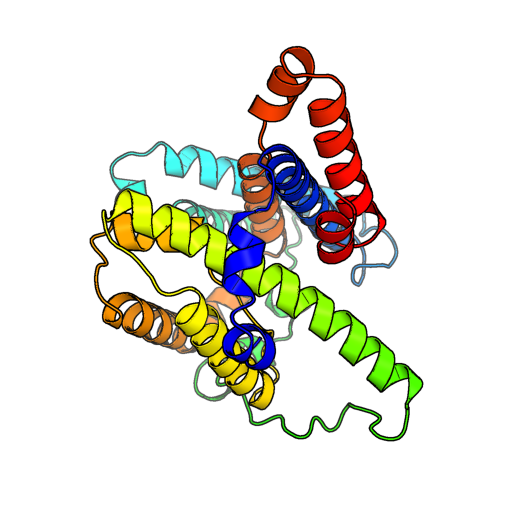A 1 293 ? -1.581 -10.254 15.414 1.00 78.25 293 VAL A N 1
ATOM 2186 C CA . VAL A 1 293 ? -2.731 -9.642 16.108 1.00 78.25 293 VAL A CA 1
ATOM 2187 C C . VAL A 1 293 ? -3.521 -10.652 16.940 1.00 78.25 293 VAL A C 1
ATOM 2189 O O . VAL A 1 293 ? -4.104 -10.281 17.945 1.00 78.25 293 VAL A O 1
ATOM 2192 N N . LEU A 1 294 ? -3.575 -11.923 16.534 1.00 81.50 294 LEU A N 1
ATOM 2193 C CA . LEU A 1 294 ? -4.273 -12.955 17.310 1.00 81.50 294 LEU A CA 1
ATOM 2194 C C . LEU A 1 294 ? -3.462 -13.437 18.518 1.00 81.50 294 LEU A C 1
ATOM 2196 O O . LEU A 1 294 ? -4.045 -13.948 19.470 1.00 81.50 294 LEU A O 1
ATOM 2200 N N . THR A 1 295 ? -2.131 -13.350 18.449 1.00 84.56 295 THR A N 1
ATOM 2201 C CA . THR A 1 295 ? -1.233 -13.792 19.525 1.00 84.56 295 THR A CA 1
ATOM 2202 C C . THR A 1 295 ? -0.942 -12.726 20.573 1.00 84.56 295 THR A C 1
ATOM 2204 O O . THR A 1 295 ? -0.574 -13.094 21.686 1.00 84.56 295 THR A O 1
ATOM 2207 N N . GLY A 1 296 ? -1.014 -11.446 20.198 1.00 77.62 296 GLY A N 1
ATOM 2208 C CA . GLY A 1 296 ? -0.809 -10.307 21.098 1.00 77.62 296 GLY A CA 1
ATOM 2209 C C . GLY A 1 296 ? -2.099 -9.883 21.771 1.00 77.62 296 GLY A C 1
ATOM 2210 O O . GLY A 1 296 ? -2.017 -9.501 22.955 1.00 77.62 296 GLY A O 1
#

Nearest PDB structures (foldseek):
  6ki1-assembly2_B  TM=8.233E-01  e=4.206E-09  Synechocystis sp. PCC 6803
  6ki1-assembly1_A  TM=8.039E-01  e=1.180E-08  Synechocystis sp. PCC 6803
  7lhv-assembly1_B  TM=7.526E-01  e=3.159E-08  Arabidopsis thaliana
  8sh3-assembly1_C  TM=7.532E-01  e=2.486E-07  Sus scrofa
  7xuj-assembly1_B  TM=7.716E-01  e=1.957E-06  Homo sapiens

pLDDT: mean 88.35, std 5.8, range [64.44, 96.0]

Mean predicted aligned error: 6.03 Å